Protein 6FSF (pdb70)

Nearest PDB structures (foldseek):
  6fsf-assembly1_A  TM=1.005E+00  e=9.732E-46  Saccharomyces cerevisiae S288C
  6koi-assembly11_U  TM=6.792E-01  e=1.398E-02  Homo sapiens
  6koi-assembly7_M  TM=6.568E-01  e=4.495E-02  Homo sapiens
  5d68-assembly1_A  TM=4.832E-01  e=1.666E-02  Homo sapiens
  5gw1-assembly1_B  TM=6.357E-01  e=1.144E-01  Homo sapiens

Solvent-accessible surface area: 12409 Å² total; per-residue (Å²): 169,87,102,46,94,14,88,35,150,66,8,53,68,5,74,20,80,0,59,11,3,2,63,72,34,156,146,77,85,67,3,2,16,2,0,0,26,38,117,200,79,50,132,72,72,19,26,2,4,7,28,42,132,68,1,40,108,8,14,98,47,0,89,70,84,15,104,147,42,126,36,30,108,22,2,82,151,101,29,54,119,86,55,13,1,34,51,0,19,56,11,19,79,58,0,31,127,3,6,69,45,0,10,73,30,138,146,26,57,192,76,0,2,57,93,2,0,36,21,1,10,52,66,54,18,151,73,183,172,36,64,18,32,2,0,1,16,89,96,194,24,108,23,119,18,13,93,0,46,11,152,122,66,33,0,26,0,39,36,114,136,123,101,62,24,78,3,105,20,157,90,18,56,67,96,105,29,93,35,135,121,109,57,213,45,8,5,78,2,0,0,13,1,19,32,134,110,51,90,26,34,2,1,1,12,32,62,139,44,28,121,82,0,40,85,38,20,130

Structure (mmCIF, N/CA/C/O backbone):
data_6FSF
#
_entry.id   6FSF
#
_cell.length_a   85.370
_cell.length_b   85.370
_cell.length_c   63.970
_cell.angle_alpha   90.00
_cell.angle_beta   90.00
_cell.angle_gamma   120.00
#
_symmetry.space_group_name_H-M   'P 62'
#
loop_
_entity.id
_entity.type
_entity.pdbx_description
1 polymer 'GTPase-activating protein BEM3'
2 water water
#
loop_
_atom_site.group_PDB
_atom_site.id
_atom_site.type_symbol
_atom_site.label_atom_id
_atom_site.label_alt_id
_atom_site.label_comp_id
_atom_site.label_asym_id
_atom_site.label_entity_id
_atom_site.label_seq_id
_atom_site.pdbx_PDB_ins_code
_atom_site.Cartn_x
_atom_site.Cartn_y
_atom_site.Cartn_z
_atom_site.occupancy
_atom_site.B_iso_or_equiv
_atom_site.auth_seq_id
_atom_site.auth_comp_id
_atom_site.auth_asym_id
_atom_site.auth_atom_id
_atom_site.pdbx_PDB_model_num
ATOM 1 N N . ASP A 1 6 ? 52.825 -0.873 -33.729 1.00 136.90 502 ASP A N 1
ATOM 2 C CA . ASP A 1 6 ? 52.471 -1.672 -32.563 1.00 133.01 502 ASP A CA 1
ATOM 3 C C . ASP A 1 6 ? 51.118 -1.258 -31.988 1.00 132.51 502 ASP A C 1
ATOM 4 O O . ASP A 1 6 ? 50.547 -0.239 -32.377 1.00 132.37 502 ASP A O 1
ATOM 9 N N . ILE A 1 7 ? 50.613 -2.073 -31.069 1.00 128.45 503 ILE A N 1
ATOM 10 C CA . ILE A 1 7 ? 49.397 -1.785 -30.314 1.00 115.45 503 ILE A CA 1
ATOM 11 C C . ILE A 1 7 ? 49.843 -1.571 -28.870 1.00 93.53 503 ILE A C 1
ATOM 12 O O . ILE A 1 7 ? 50.692 -2.329 -28.385 1.00 83.52 503 ILE A O 1
ATOM 17 N N . PRO A 1 8 ? 49.348 -0.552 -28.159 1.00 90.88 504 PRO A N 1
ATOM 18 C CA . PRO A 1 8 ? 49.905 -0.239 -26.833 1.00 95.10 504 PRO A CA 1
ATOM 19 C C . PRO A 1 8 ? 49.831 -1.414 -25.869 1.00 92.42 504 PRO A C 1
ATOM 20 O O . PRO A 1 8 ? 48.804 -2.084 -25.746 1.00 82.55 504 PRO A O 1
ATOM 24 N N . LEU A 1 9 ? 50.940 -1.651 -25.175 1.00 86.15 505 LEU A N 1
ATOM 25 C CA . LEU A 1 9 ? 51.073 -2.761 -24.242 1.00 78.26 505 LEU A CA 1
ATOM 26 C C . LEU A 1 9 ? 50.871 -2.270 -22.814 1.00 78.88 505 LEU A C 1
ATOM 27 O O . LEU A 1 9 ? 51.529 -1.319 -22.379 1.00 86.66 505 LEU A O 1
ATOM 32 N N . PHE A 1 10 ? 49.960 -2.923 -22.087 1.00 71.76 506 PHE A N 1
ATOM 33 C CA . PHE A 1 10 ? 49.748 -2.566 -20.690 1.00 64.15 506 PHE A CA 1
ATOM 34 C C . PHE A 1 10 ? 50.861 -3.097 -19.798 1.00 66.09 506 PHE A C 1
ATOM 35 O O . PHE A 1 10 ? 51.219 -2.448 -18.808 1.00 74.17 506 PHE A O 1
ATOM 43 N N . VAL A 1 11 ? 51.412 -4.264 -20.131 1.00 63.05 507 VAL A N 1
ATOM 44 C CA . VAL A 1 11 ? 52.492 -4.884 -19.369 1.00 70.14 507 VAL A CA 1
ATOM 45 C C . VAL A 1 11 ? 53.535 -5.383 -20.359 1.00 73.10 507 VAL A C 1
ATOM 46 O O . VAL A 1 11 ? 53.212 -6.160 -21.264 1.00 73.94 507 VAL A O 1
ATOM 50 N N . GLN A 1 12 ? 54.777 -4.937 -20.195 1.00 76.25 508 GLN A N 1
ATOM 51 C CA . GLN A 1 12 ? 55.849 -5.392 -21.068 1.00 79.13 508 GLN A CA 1
ATOM 52 C C . GLN A 1 12 ? 56.108 -6.881 -20.842 1.00 73.38 508 GLN A C 1
ATOM 53 O O . GLN A 1 12 ? 55.961 -7.374 -19.718 1.00 71.11 508 GLN A O 1
ATOM 59 N N . PRO A 1 13 ? 56.481 -7.625 -21.889 1.00 74.19 509 PRO A N 1
ATOM 60 C CA . PRO A 1 13 ? 56.705 -9.071 -21.712 1.00 74.77 509 PRO A CA 1
ATOM 61 C C . PRO A 1 13 ? 57.751 -9.404 -20.662 1.00 82.49 509 PRO A C 1
ATOM 62 O O . PRO A 1 13 ? 57.603 -10.400 -19.942 1.00 78.02 509 PRO A O 1
ATOM 66 N N . GLU A 1 14 ? 58.806 -8.593 -20.548 1.00 93.25 510 GLU A N 1
ATOM 67 C CA . GLU A 1 14 ? 59.840 -8.835 -19.549 1.00 107.71 510 GLU A CA 1
ATOM 68 C C . GLU A 1 14 ? 59.338 -8.653 -18.123 1.00 96.96 510 GLU A C 1
ATOM 69 O O . GLU A 1 14 ? 60.053 -9.019 -17.183 1.00 90.62 510 GLU A O 1
ATOM 75 N N . ASP A 1 15 ? 58.140 -8.099 -17.938 1.00 84.51 511 ASP A N 1
ATOM 76 C CA . ASP A 1 15 ? 57.586 -7.839 -16.616 1.00 77.35 511 ASP A CA 1
ATOM 77 C C . ASP A 1 15 ? 56.410 -8.747 -16.279 1.00 69.95 511 ASP A C 1
ATOM 78 O O . ASP A 1 15 ? 55.661 -8.449 -15.342 1.00 63.63 511 ASP A O 1
ATOM 83 N N . PHE A 1 16 ? 56.226 -9.845 -17.016 1.00 64.17 512 PHE A N 1
ATOM 84 C CA . PHE A 1 16 ? 55.138 -10.770 -16.717 1.00 67.35 512 PHE A CA 1
ATOM 85 C C . PHE A 1 16 ? 55.270 -11.392 -15.334 1.00 68.50 512 PHE A C 1
ATOM 86 O O . PHE A 1 16 ? 54.267 -11.846 -14.770 1.00 75.64 512 PHE A O 1
ATOM 94 N N . GLY A 1 17 ? 56.481 -11.429 -14.776 1.00 71.71 513 GLY A N 1
ATOM 95 C CA . GLY A 1 17 ? 56.672 -12.031 -13.470 1.00 72.76 513 GLY A CA 1
ATOM 96 C C . GL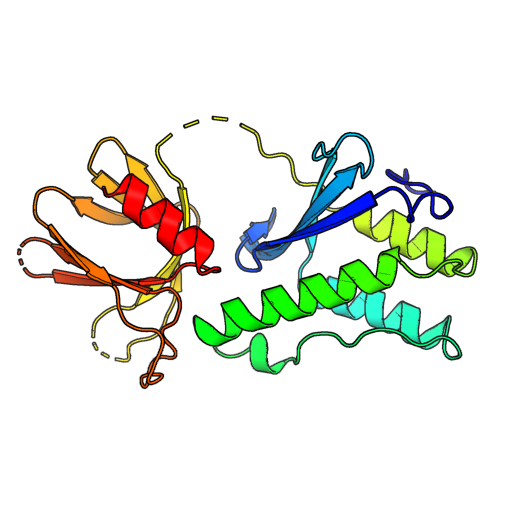Y A 1 17 ? 56.163 -11.192 -12.318 1.00 74.59 513 GLY A C 1
ATOM 97 O O . GLY A 1 17 ? 56.041 -11.705 -11.201 1.00 75.97 513 GLY A O 1
ATOM 98 N N . THR A 1 18 ? 55.858 -9.919 -12.561 1.00 67.31 514 THR A N 1
ATOM 99 C CA . THR A 1 18 ? 55.424 -9.009 -11.510 1.00 67.63 514 THR A CA 1
ATOM 100 C C . THR A 1 18 ? 53.908 -8.924 -11.379 1.00 66.93 514 THR A C 1
ATOM 101 O O . THR A 1 18 ? 53.413 -8.065 -10.641 1.00 64.30 514 THR A O 1
ATOM 105 N N . ILE A 1 19 ? 53.160 -9.779 -12.072 1.00 66.85 515 ILE A N 1
ATOM 106 C CA . ILE A 1 19 ? 51.705 -9.715 -12.042 1.00 67.62 515 ILE A CA 1
ATOM 107 C C . ILE A 1 19 ? 51.142 -11.058 -11.598 1.00 65.55 515 ILE A C 1
ATOM 108 O O . ILE A 1 19 ? 51.737 -12.117 -11.829 1.00 67.97 515 ILE A O 1
ATOM 113 N N . GLN A 1 20 ? 49.988 -11.000 -10.938 1.00 63.00 516 GLN A N 1
ATOM 114 C CA . GLN A 1 20 ? 49.167 -12.170 -10.677 1.00 63.26 516 GLN A CA 1
ATOM 115 C C . GLN A 1 20 ? 47.893 -12.068 -11.502 1.00 60.45 516 GLN A C 1
ATOM 116 O O . GLN A 1 20 ? 47.433 -10.969 -11.823 1.00 61.26 516 GLN A O 1
ATOM 122 N N . ILE A 1 21 ? 47.326 -13.221 -11.846 1.00 56.92 517 ILE A N 1
ATOM 123 C CA . ILE A 1 21 ? 46.072 -13.274 -12.586 1.00 60.61 517 ILE A CA 1
ATOM 124 C C . ILE A 1 21 ? 45.014 -13.927 -11.712 1.00 59.74 517 ILE A C 1
ATOM 125 O O . ILE A 1 21 ? 45.321 -14.726 -10.823 1.00 67.87 517 ILE A O 1
ATOM 130 N N . GLU A 1 22 ? 43.758 -13.574 -11.969 1.00 57.41 518 GLU A N 1
ATOM 131 C CA . GLU A 1 22 ? 42.625 -14.213 -11.306 1.00 57.66 518 GLU A CA 1
ATOM 132 C C . GLU A 1 22 ? 41.464 -14.240 -12.286 1.00 61.35 518 GLU A C 1
ATOM 133 O O . GLU A 1 22 ? 40.932 -13.188 -12.646 1.00 53.74 518 GLU A O 1
ATOM 139 N N . VAL A 1 23 ? 41.091 -15.439 -12.725 1.00 48.91 519 VAL A N 1
ATOM 140 C CA . VAL A 1 23 ? 39.901 -15.612 -13.549 1.00 52.48 519 VAL A CA 1
ATOM 141 C C . VAL A 1 23 ? 38.689 -15.400 -12.648 1.00 56.94 519 VAL A C 1
ATOM 142 O O . VAL A 1 23 ? 38.441 -16.191 -11.734 1.00 56.09 519 VAL A O 1
ATOM 146 N N . LEU A 1 24 ? 37.946 -14.322 -12.888 1.00 49.44 520 LEU A N 1
ATOM 147 C CA . LEU A 1 24 ? 36.833 -13.966 -12.018 1.00 49.70 520 LEU A CA 1
ATOM 148 C C . LEU A 1 24 ? 35.524 -14.631 -12.418 1.00 52.30 520 LEU A C 1
ATOM 149 O O . LEU A 1 24 ? 34.670 -14.864 -11.554 1.00 58.02 520 LEU A O 1
ATOM 154 N N . SER A 1 25 ? 35.349 -14.948 -13.699 1.00 53.20 521 SER A N 1
ATOM 155 C CA . SER A 1 25 ? 34.077 -15.464 -14.190 1.00 51.25 521 SER A CA 1
ATOM 156 C C . SER A 1 25 ? 34.257 -16.014 -15.596 1.00 50.71 521 SER A C 1
ATOM 157 O O . SER A 1 25 ? 35.150 -15.597 -16.340 1.00 52.83 521 SER A O 1
ATOM 160 N N . THR A 1 26 ? 33.385 -16.963 -15.946 1.00 49.38 522 THR A N 1
ATOM 161 C CA . THR A 1 26 ? 33.214 -17.423 -17.319 1.00 53.11 522 THR A CA 1
ATOM 162 C C . THR A 1 26 ? 31.771 -17.247 -17.783 1.00 59.60 522 THR A C 1
ATOM 163 O O . THR A 1 26 ? 31.350 -17.879 -18.757 1.00 54.18 522 THR A O 1
ATOM 167 N N . LEU A 1 27 ? 31.003 -16.397 -17.094 1.00 51.80 523 LEU A N 1
ATOM 168 C CA . LEU A 1 27 ? 29.628 -16.076 -17.462 1.00 58.41 523 LEU A CA 1
ATOM 169 C C . LEU A 1 27 ? 29.451 -14.588 -17.735 1.00 62.37 523 LEU A C 1
ATOM 170 O O . LEU A 1 27 ? 28.323 -14.086 -17.727 1.00 63.78 523 LEU A O 1
ATOM 175 N N . TYR A 1 28 ? 30.546 -13.875 -17.980 1.00 65.21 524 TYR A N 1
ATOM 176 C CA . TYR A 1 28 ? 30.496 -12.435 -18.185 1.00 58.30 524 TYR A CA 1
ATOM 177 C C . TYR A 1 28 ? 29.970 -12.105 -19.577 1.00 66.68 524 TYR A C 1
ATOM 178 O O . TYR A 1 28 ? 30.355 -12.727 -20.569 1.00 69.76 524 TYR A O 1
ATOM 187 N N . ARG A 1 29 ? 29.085 -11.117 -19.643 1.00 68.82 525 ARG A N 1
ATOM 188 C CA . ARG A 1 29 ? 28.544 -10.618 -20.902 1.00 76.95 525 ARG A CA 1
ATOM 189 C C . ARG A 1 29 ? 29.369 -9.415 -21.347 1.00 74.65 525 ARG A C 1
ATOM 190 O O . ARG A 1 29 ? 29.420 -8.397 -20.645 1.00 74.13 525 ARG A O 1
ATOM 198 N N . ASP A 1 30 ? 30.008 -9.533 -22.510 1.00 87.45 526 ASP A N 1
ATOM 199 C CA . ASP A 1 30 ? 30.945 -8.526 -22.990 1.00 102.66 526 ASP A CA 1
ATOM 200 C C . ASP A 1 30 ? 30.199 -7.457 -23.794 1.00 115.32 526 ASP A C 1
ATOM 201 O O . ASP A 1 30 ? 28.988 -7.279 -23.643 1.00 117.42 526 ASP A O 1
ATOM 206 N N . ASN A 1 31 ? 30.921 -6.735 -24.659 1.00 124.35 527 ASN A N 1
ATOM 207 C CA . ASN A 1 31 ? 30.317 -5.652 -25.429 1.00 129.95 527 ASN A CA 1
ATOM 208 C C . ASN A 1 31 ? 29.253 -6.169 -26.393 1.00 136.11 527 ASN A C 1
ATOM 209 O O . ASN A 1 31 ? 28.251 -5.485 -26.638 1.00 139.95 527 ASN A O 1
ATOM 214 N N . GLU A 1 32 ? 29.445 -7.369 -26.940 1.00 135.58 528 GLU A N 1
ATOM 215 C CA . GLU A 1 32 ? 28.483 -7.990 -27.842 1.00 133.54 528 GLU A CA 1
ATOM 216 C C . GLU A 1 32 ? 27.486 -8.890 -27.119 1.00 123.86 528 GLU A C 1
ATOM 217 O O . GLU A 1 32 ? 26.741 -9.623 -27.779 1.00 118.89 528 GLU A O 1
ATOM 223 N N . ASP A 1 33 ? 27.466 -8.858 -25.784 1.00 121.39 529 ASP A N 1
ATOM 224 C CA . ASP A 1 33 ? 26.476 -9.580 -24.979 1.00 116.24 529 ASP A CA 1
ATOM 225 C C . ASP A 1 33 ? 26.551 -11.091 -25.185 1.00 109.18 529 ASP A C 1
ATOM 226 O O . ASP A 1 33 ? 25.530 -11.784 -25.166 1.00 102.90 529 ASP A O 1
ATOM 231 N N . ASP A 1 34 ? 27.757 -11.612 -25.384 1.00 108.24 530 ASP A N 1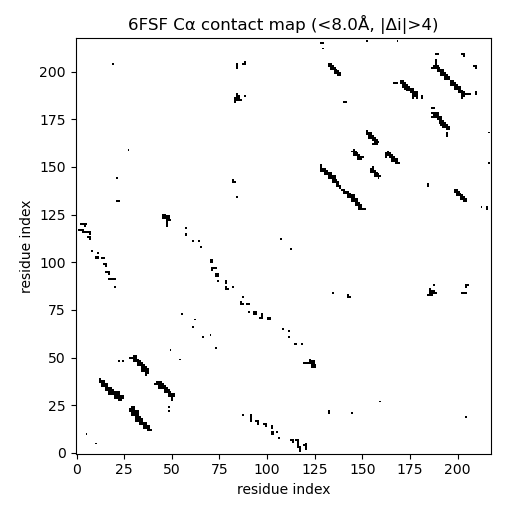
ATOM 232 C CA . ASP A 1 34 ? 27.996 -13.046 -25.394 1.00 106.05 530 ASP A CA 1
ATOM 233 C C . ASP A 1 34 ? 28.753 -13.435 -24.131 1.00 92.59 530 ASP A C 1
ATOM 234 O O . ASP A 1 34 ? 29.531 -12.643 -23.589 1.00 92.59 530 ASP A O 1
ATOM 239 N N . LEU A 1 35 ? 28.499 -14.655 -23.655 1.00 80.56 531 LEU A N 1
ATOM 240 C CA . LEU A 1 35 ? 29.212 -15.166 -22.492 1.00 66.96 531 LEU A CA 1
ATOM 241 C C . LEU A 1 35 ? 30.705 -15.231 -22.783 1.00 65.78 531 LEU A C 1
ATOM 242 O O . LEU A 1 35 ? 31.127 -15.774 -23.807 1.00 70.11 531 LEU A O 1
ATOM 247 N N . SER A 1 36 ? 31.506 -14.669 -21.881 1.00 59.22 532 SER A N 1
ATOM 248 C CA . SER A 1 36 ? 32.948 -14.595 -22.076 1.00 62.87 532 SER A CA 1
ATOM 249 C C . SER A 1 36 ? 33.645 -14.773 -20.733 1.00 61.45 532 SER A C 1
ATOM 250 O O . SER A 1 36 ? 33.005 -14.890 -19.685 1.00 56.13 532 SER A O 1
ATOM 253 N N . ILE A 1 37 ? 34.973 -14.771 -20.776 1.00 58.76 533 ILE A N 1
ATOM 254 C CA . ILE A 1 37 ? 35.817 -15.074 -19.627 1.00 48.02 533 ILE A CA 1
ATOM 255 C C . ILE A 1 37 ? 36.414 -13.765 -19.124 1.00 55.80 533 ILE A C 1
ATOM 256 O O . ILE A 1 37 ? 37.198 -13.117 -19.829 1.00 53.28 533 ILE A O 1
ATOM 261 N N . LEU A 1 38 ? 36.042 -13.372 -17.906 1.00 49.59 534 LEU A N 1
ATOM 262 C CA . LEU A 1 38 ? 36.543 -12.149 -17.287 1.00 50.93 534 LEU A CA 1
ATOM 263 C C . LEU A 1 38 ? 37.791 -12.465 -16.471 1.00 50.94 534 LEU A C 1
ATOM 264 O O . LEU A 1 38 ? 37.767 -13.347 -15.608 1.00 52.15 534 LEU A O 1
ATOM 269 N N . ILE A 1 39 ? 38.874 -11.740 -16.740 1.00 49.01 535 ILE A N 1
ATOM 270 C CA . ILE A 1 39 ? 40.179 -12.013 -16.150 1.00 45.95 535 ILE A CA 1
ATOM 271 C C . ILE A 1 39 ? 40.722 -10.729 -15.540 1.00 50.83 535 ILE A C 1
ATOM 272 O O . ILE A 1 39 ? 40.699 -9.673 -16.183 1.00 53.45 535 ILE A O 1
ATOM 277 N N . ALA A 1 40 ? 41.226 -10.824 -14.312 1.00 53.06 536 ALA A N 1
ATOM 278 C CA . ALA A 1 40 ? 41.790 -9.682 -13.610 1.00 57.05 536 ALA A CA 1
ATOM 279 C C . ALA A 1 40 ? 43.307 -9.791 -13.568 1.00 53.29 536 ALA A C 1
ATOM 280 O O . ALA A 1 40 ? 43.857 -10.865 -13.309 1.00 47.22 536 ALA A O 1
ATOM 282 N N . ILE A 1 41 ? 43.977 -8.671 -13.826 1.00 44.06 537 ILE A N 1
ATOM 283 C CA . ILE A 1 41 ? 45.430 -8.573 -13.757 1.00 45.70 537 ILE A CA 1
ATOM 284 C C . ILE A 1 41 ? 45.784 -7.744 -12.531 1.00 51.94 537 ILE A C 1
ATOM 285 O O . ILE A 1 41 ? 45.263 -6.636 -12.352 1.00 54.42 537 ILE A O 1
ATOM 290 N N . ILE A 1 42 ? 46.663 -8.281 -11.688 1.00 52.19 538 ILE A N 1
ATOM 291 C CA . ILE A 1 42 ? 46.931 -7.730 -10.365 1.00 51.74 538 ILE A CA 1
ATOM 292 C C . ILE A 1 42 ? 48.431 -7.517 -10.209 1.00 52.87 538 ILE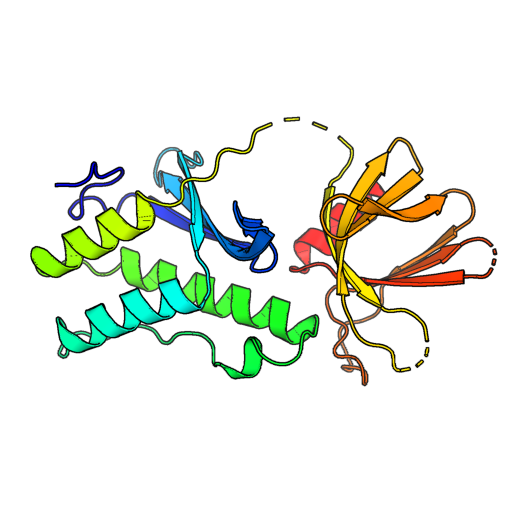 A C 1
ATOM 293 O O . ILE A 1 42 ? 49.227 -8.405 -10.534 1.00 62.20 538 ILE A O 1
ATOM 298 N N . ASP A 1 43 ? 48.813 -6.339 -9.717 1.00 62.99 539 ASP A N 1
ATOM 299 C CA . ASP A 1 43 ? 50.211 -6.071 -9.408 1.00 70.91 539 ASP A CA 1
ATOM 300 C C . ASP A 1 43 ? 50.625 -6.859 -8.172 1.00 61.49 539 ASP A C 1
ATOM 301 O O . ASP A 1 43 ? 49.975 -6.779 -7.127 1.00 62.01 539 ASP A O 1
ATOM 306 N N . ARG A 1 44 ? 51.715 -7.619 -8.298 1.00 57.68 540 ARG A N 1
ATOM 307 C CA . ARG A 1 44 ? 52.115 -8.548 -7.242 1.00 60.78 540 ARG A CA 1
ATOM 308 C C . ARG A 1 44 ? 52.437 -7.822 -5.940 1.00 68.72 540 ARG A C 1
ATOM 309 O O . ARG A 1 44 ? 51.927 -8.182 -4.873 1.00 68.02 540 ARG A O 1
ATOM 317 N N . LYS A 1 45 ? 53.286 -6.792 -6.010 1.00 75.52 541 LYS A N 1
ATOM 318 C CA . LYS A 1 45 ? 53.787 -6.157 -4.793 1.00 76.70 541 LYS A CA 1
ATOM 319 C C . LYS A 1 45 ? 52.710 -5.331 -4.098 1.00 72.98 541 LYS A C 1
ATOM 320 O O . LYS A 1 45 ? 52.572 -5.392 -2.870 1.00 69.67 541 LYS A O 1
ATOM 326 N N . SER A 1 46 ? 51.937 -4.554 -4.860 1.00 70.77 542 SER A N 1
ATOM 327 C CA . SER A 1 46 ? 50.881 -3.756 -4.249 1.00 70.45 542 SER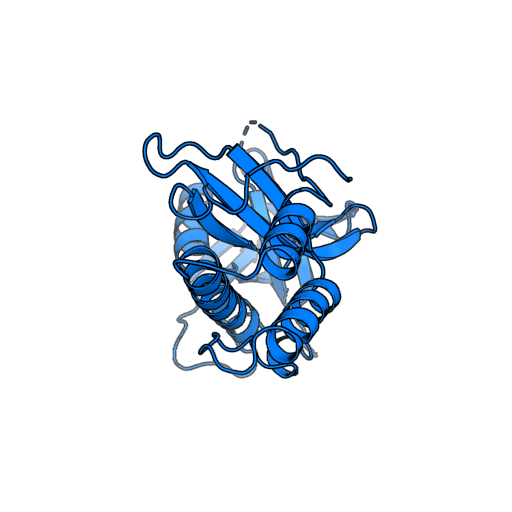 A CA 1
ATOM 328 C C . SER A 1 46 ? 49.650 -4.592 -3.928 1.00 75.28 542 SER A C 1
ATOM 329 O O . SER A 1 46 ? 48.912 -4.270 -2.989 1.00 74.98 542 SER A O 1
ATOM 332 N N . GLY A 1 47 ? 49.417 -5.665 -4.680 1.00 76.33 543 GLY A N 1
ATOM 333 C CA . GLY A 1 47 ? 48.178 -6.403 -4.548 1.00 66.76 543 GLY A CA 1
ATOM 334 C C . GLY A 1 47 ? 46.965 -5.683 -5.085 1.00 70.10 543 GLY A C 1
ATOM 335 O O . GLY A 1 47 ? 45.839 -6.119 -4.829 1.00 65.18 543 GLY A O 1
ATOM 336 N N . LYS A 1 48 ? 47.159 -4.592 -5.822 1.00 70.98 544 LYS A N 1
ATOM 337 C CA . LYS A 1 48 ? 46.058 -3.819 -6.373 1.00 71.08 544 LYS A CA 1
ATOM 338 C C . LYS A 1 48 ? 45.674 -4.353 -7.745 1.00 62.57 544 LYS A C 1
ATOM 339 O O . LYS A 1 48 ? 46.535 -4.759 -8.532 1.00 63.85 544 LYS A O 1
ATOM 345 N N . GLU A 1 49 ? 44.373 -4.351 -8.024 1.00 59.02 545 GLU A N 1
ATOM 346 C CA . GLU A 1 49 ? 43.861 -4.791 -9.316 1.00 57.36 545 GLU A CA 1
ATOM 347 C C . GLU A 1 49 ? 44.093 -3.686 -10.339 1.00 68.57 545 GLU A C 1
ATOM 348 O O . GLU A 1 49 ? 43.501 -2.606 -10.242 1.00 72.81 545 GLU A O 1
ATOM 354 N N . MET A 1 50 ? 44.948 -3.953 -11.329 1.00 69.64 546 MET A N 1
ATOM 355 C CA . MET A 1 50 ? 45.306 -2.910 -12.283 1.00 65.78 546 MET A CA 1
ATOM 356 C C . MET A 1 50 ? 44.254 -2.752 -13.377 1.00 63.07 546 MET A C 1
ATOM 357 O O . MET A 1 50 ? 43.895 -1.623 -13.730 1.00 68.24 546 MET A O 1
ATOM 362 N N . PHE A 1 51 ? 43.741 -3.856 -13.918 1.00 48.51 547 PHE A N 1
ATOM 363 C CA . PHE A 1 51 ? 42.701 -3.785 -14.938 1.00 53.08 547 PHE A CA 1
ATOM 364 C C . PHE A 1 51 ? 42.063 -5.158 -15.097 1.00 57.08 547 PHE A C 1
ATOM 365 O O . PHE A 1 51 ? 42.547 -6.158 -14.562 1.00 61.47 547 PHE A O 1
ATOM 373 N N . LYS A 1 52 ? 40.957 -5.186 -15.839 1.00 60.82 548 LYS A N 1
ATOM 374 C CA . LYS A 1 52 ? 40.295 -6.421 -16.234 1.00 54.33 548 LYS A CA 1
ATOM 375 C C . LYS A 1 52 ? 40.117 -6.435 -17.746 1.00 55.76 548 LYS A C 1
ATOM 376 O O . LYS A 1 52 ? 40.126 -5.392 -18.405 1.00 51.84 548 LYS A O 1
ATOM 382 N N . PHE A 1 53 ? 39.943 -7.634 -18.293 1.00 55.77 549 PHE A N 1
ATOM 383 C CA . PHE A 1 53 ? 39.626 -7.781 -19.704 1.00 54.96 549 PHE A CA 1
ATOM 384 C C . PHE A 1 53 ? 38.740 -9.005 -19.879 1.00 56.62 549 PHE A C 1
ATOM 385 O O . PHE A 1 53 ? 38.595 -9.830 -18.975 1.00 58.26 549 PHE A O 1
ATOM 393 N N . SER A 1 54 ? 38.139 -9.109 -21.061 1.00 55.54 550 SER A N 1
ATOM 394 C CA . SER A 1 54 ? 37.162 -10.146 -21.351 1.00 58.02 550 SER A CA 1
ATOM 395 C C . SER A 1 54 ? 37.523 -10.821 -22.663 1.00 54.61 550 SER A C 1
ATOM 396 O O . SER A 1 54 ? 37.847 -10.145 -23.643 1.00 58.82 550 SER A O 1
ATOM 399 N N . LYS A 1 55 ? 37.471 -12.149 -22.680 1.00 50.92 551 LYS A N 1
ATOM 400 C CA . LYS A 1 55 ? 37.778 -12.920 -23.875 1.00 48.89 551 LYS A CA 1
ATOM 401 C C . LYS A 1 55 ? 36.782 -14.059 -24.005 1.00 55.73 551 LYS A C 1
ATOM 402 O O . LYS A 1 55 ? 36.442 -14.710 -23.013 1.00 55.52 551 LYS A O 1
ATOM 408 N N . SER A 1 56 ? 36.317 -14.294 -25.228 1.00 53.90 552 SER A N 1
ATOM 409 C CA . SER A 1 56 ? 35.554 -15.499 -25.503 1.00 49.91 552 SER A CA 1
ATOM 410 C C . SER A 1 56 ? 36.471 -16.716 -25.430 1.00 45.17 552 SER A C 1
ATOM 411 O O . SER A 1 56 ? 37.698 -16.608 -25.512 1.00 50.11 552 SER A O 1
ATOM 414 N N . ILE A 1 57 ? 35.859 -17.892 -25.266 1.00 53.16 553 ILE A N 1
ATOM 415 C CA . ILE A 1 57 ? 36.642 -19.124 -25.218 1.00 55.21 553 ILE A CA 1
ATOM 416 C C . ILE A 1 57 ? 37.372 -19.339 -26.536 1.00 53.10 553 ILE A C 1
ATOM 417 O O . ILE A 1 57 ? 38.477 -19.898 -26.563 1.00 50.52 553 ILE A O 1
ATOM 422 N N . HIS A 1 58 ? 36.785 -18.878 -27.642 1.00 50.82 554 HIS A N 1
ATOM 423 C CA . HIS A 1 58 ? 37.435 -18.996 -28.942 1.00 54.96 554 HIS A CA 1
ATOM 424 C C . HIS A 1 58 ? 38.729 -18.189 -28.994 1.00 49.72 554 HIS A C 1
ATOM 425 O O . HIS A 1 58 ? 39.745 -18.665 -29.514 1.00 53.67 554 HIS A O 1
ATOM 432 N N . LYS A 1 59 ? 38.710 -16.962 -28.463 1.00 49.68 555 LYS A N 1
ATOM 433 C CA . LYS A 1 59 ? 39.925 -16.151 -28.438 1.00 48.17 555 LYS A CA 1
ATOM 434 C C . LYS A 1 59 ? 40.992 -16.789 -27.558 1.00 48.98 555 LYS A C 1
ATOM 435 O O . LYS A 1 59 ? 42.190 -16.702 -27.857 1.00 58.59 555 LYS A O 1
ATOM 441 N N . VAL A 1 60 ? 40.574 -17.424 -26.460 1.00 55.21 556 VAL A N 1
ATOM 442 C CA . VAL A 1 60 ? 41.519 -18.092 -25.569 1.00 44.96 556 VAL A CA 1
ATOM 443 C C . VAL A 1 60 ? 42.226 -19.225 -26.302 1.00 43.11 556 VAL A C 1
ATOM 444 O O . VAL A 1 60 ? 43.453 -19.365 -26.231 1.00 51.28 556 VAL A O 1
ATOM 448 N N . ARG A 1 61 ? 41.459 -20.050 -27.020 1.00 42.33 557 ARG A N 1
ATOM 449 C CA . ARG A 1 61 ? 42.062 -21.145 -27.771 1.00 53.05 557 ARG A CA 1
ATOM 450 C C . ARG A 1 61 ? 42.943 -20.628 -28.899 1.00 56.93 557 ARG A C 1
ATOM 451 O O . ARG A 1 61 ? 43.951 -21.259 -29.239 1.00 55.94 557 ARG A O 1
ATOM 459 N N . GLU A 1 62 ? 42.582 -19.485 -29.486 1.00 52.27 558 GLU A N 1
ATOM 460 C CA . GLU A 1 62 ? 43.373 -18.919 -30.574 1.00 52.34 558 GLU A CA 1
ATOM 461 C C . GLU A 1 62 ? 44.783 -18.577 -30.110 1.00 55.67 558 GLU A C 1
ATOM 462 O O . GLU A 1 62 ? 45.768 -18.935 -30.766 1.00 54.10 558 GLU A O 1
ATOM 468 N N . LEU A 1 63 ? 44.901 -17.876 -28.979 1.00 57.15 559 LEU A N 1
ATOM 469 C CA . LEU A 1 63 ? 46.224 -17.580 -28.437 1.00 58.59 559 LEU A CA 1
ATOM 470 C C . LEU A 1 63 ? 46.954 -18.859 -28.048 1.00 58.73 559 LEU A C 1
ATOM 471 O O . LEU A 1 63 ? 48.172 -18.971 -28.238 1.00 60.79 559 LEU A O 1
ATOM 476 N N . ASP A 1 64 ? 46.222 -19.833 -27.502 1.00 46.00 560 ASP A N 1
ATOM 477 C CA . ASP A 1 64 ? 46.820 -21.123 -27.176 1.00 54.15 560 ASP A CA 1
ATOM 478 C C . ASP A 1 64 ? 47.373 -21.804 -28.421 1.00 58.95 560 ASP A C 1
ATOM 479 O O . ASP A 1 64 ? 48.488 -22.337 -28.399 1.00 57.10 560 ASP A O 1
ATOM 484 N N . VAL A 1 65 ? 46.613 -21.789 -29.519 1.00 58.11 561 VAL A N 1
ATOM 485 C CA . VAL A 1 65 ? 47.092 -22.388 -30.763 1.00 56.95 561 VAL A CA 1
ATOM 486 C C . VAL A 1 65 ? 48.368 -21.699 -31.229 1.00 59.10 561 VAL A C 1
ATOM 487 O O . VAL A 1 65 ? 49.317 -22.354 -31.678 1.00 64.96 561 VAL A O 1
ATOM 491 N N . TYR A 1 66 ? 48.417 -20.369 -31.119 1.00 58.72 562 TYR A N 1
ATOM 492 C CA . TYR A 1 66 ? 49.614 -19.638 -31.519 1.00 62.67 562 TYR A CA 1
ATOM 493 C C . TYR A 1 66 ? 50.822 -20.067 -30.697 1.00 63.60 562 TYR A C 1
ATOM 494 O O . TYR A 1 66 ? 51.937 -20.169 -31.222 1.00 60.21 562 TYR A O 1
ATOM 503 N N . MET A 1 67 ? 50.622 -20.328 -29.405 1.00 62.03 563 MET A N 1
ATOM 504 C CA . MET A 1 67 ? 51.756 -20.637 -28.542 1.00 69.40 563 MET A CA 1
ATOM 505 C C . MET A 1 67 ? 52.272 -22.048 -28.792 1.00 70.22 563 MET A C 1
ATOM 506 O O . MET A 1 67 ? 53.486 -22.270 -28.850 1.00 74.19 563 MET A O 1
ATOM 511 N N . LYS A 1 68 ? 51.368 -23.016 -28.957 1.00 69.73 564 LYS A N 1
ATOM 512 C CA . LYS A 1 68 ? 51.804 -24.381 -29.240 1.00 77.02 564 LYS A CA 1
ATOM 513 C C . LYS A 1 68 ? 52.709 -24.433 -30.465 1.00 82.28 564 LYS A C 1
ATOM 514 O O . LYS A 1 68 ? 53.647 -25.235 -30.520 1.00 79.95 564 LYS A O 1
ATOM 520 N N . SER A 1 69 ? 52.451 -23.572 -31.449 1.00 86.42 565 SER A N 1
ATOM 521 C CA . SER A 1 69 ? 53.135 -23.626 -32.735 1.00 85.91 565 SER A CA 1
ATOM 522 C C . SER A 1 69 ? 54.435 -22.840 -32.763 1.00 87.02 565 SER A C 1
ATOM 523 O O . SER A 1 69 ? 55.321 -23.166 -33.559 1.00 93.21 565 SER A O 1
ATOM 526 N N . HIS A 1 70 ? 54.572 -21.811 -31.932 1.00 73.52 566 HIS A N 1
ATOM 527 C CA . HIS A 1 70 ? 55.770 -20.986 -31.944 1.00 80.15 566 HIS A CA 1
ATOM 528 C C . HIS A 1 70 ? 56.724 -21.292 -30.796 1.00 83.47 566 HIS A C 1
ATOM 529 O O . HIS A 1 70 ? 57.873 -20.839 -30.835 1.00 88.67 566 HIS A O 1
ATOM 536 N N . VAL A 1 71 ? 56.292 -22.041 -29.786 1.00 87.05 567 VAL A N 1
ATOM 537 C CA . VAL A 1 71 ? 57.218 -22.573 -28.790 1.00 91.26 567 VAL A CA 1
ATOM 538 C C . VAL A 1 71 ? 56.894 -24.048 -28.585 1.00 96.20 567 VAL A C 1
ATOM 539 O O . VAL A 1 71 ? 56.298 -24.405 -27.565 1.00 103.59 567 VAL A O 1
ATOM 543 N N . PRO A 1 72 ? 57.253 -24.936 -29.519 1.00 95.5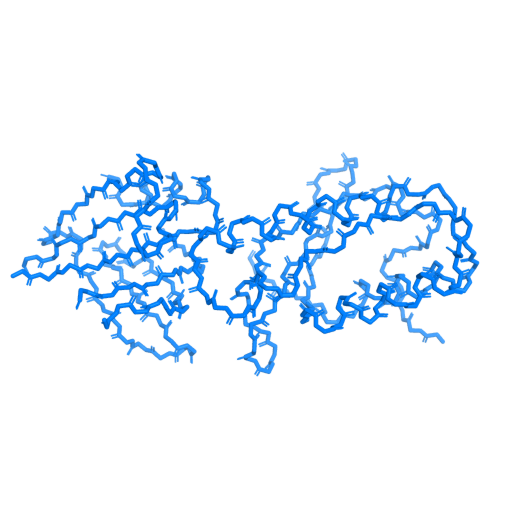3 568 PRO A N 1
ATOM 544 C CA . PRO A 1 72 ? 56.915 -26.355 -29.327 1.00 100.10 568 PRO A CA 1
ATOM 545 C C . PRO A 1 72 ? 57.729 -27.023 -28.233 1.00 102.47 568 PRO A C 1
ATOM 546 O O . PRO A 1 72 ? 57.233 -27.961 -27.597 1.00 100.45 568 PRO A O 1
ATOM 550 N N . ASP A 1 73 ? 58.958 -26.569 -27.984 1.00 103.06 569 ASP A N 1
ATOM 551 C CA . ASP A 1 73 ? 59.853 -27.267 -27.069 1.00 103.71 569 ASP A CA 1
ATOM 552 C C . ASP A 1 73 ? 59.626 -26.926 -25.603 1.00 92.01 569 ASP A C 1
ATOM 553 O O . ASP A 1 73 ? 60.221 -27.581 -24.740 1.00 97.63 569 ASP A O 1
ATOM 558 N N . LEU A 1 74 ? 58.814 -25.930 -25.294 1.00 83.46 570 LEU A N 1
ATOM 559 C CA . LEU A 1 74 ? 58.677 -25.640 -23.876 1.00 85.80 570 LEU A CA 1
ATOM 560 C C . LEU A 1 74 ? 57.312 -26.104 -23.372 1.00 81.93 570 LEU A C 1
ATOM 561 O O . LEU A 1 74 ? 56.308 -25.962 -24.081 1.00 82.41 570 LEU A O 1
ATOM 566 N N . PRO A 1 75 ? 57.256 -26.716 -22.190 1.00 88.67 571 PRO A N 1
ATOM 567 C CA . PRO A 1 75 ? 55.978 -27.237 -21.687 1.00 85.34 571 PRO A CA 1
ATOM 568 C C . PRO A 1 75 ? 54.989 -26.119 -21.394 1.00 78.18 571 PRO A C 1
ATOM 569 O O . PRO A 1 75 ? 55.346 -25.075 -20.843 1.00 81.52 571 PRO A O 1
ATOM 573 N N . LEU A 1 76 ? 53.735 -26.351 -21.767 1.00 70.90 572 LEU A N 1
ATOM 574 C CA . LEU A 1 76 ? 52.656 -25.387 -21.620 1.00 72.16 572 LEU A CA 1
ATOM 575 C C . LEU A 1 76 ? 51.435 -26.055 -21.005 1.00 69.52 572 LEU A C 1
ATOM 576 O O . LEU A 1 76 ? 51.182 -27.239 -21.249 1.00 74.55 572 LEU A O 1
ATOM 581 N N . PRO A 1 77 ? 50.653 -25.322 -20.214 1.00 74.44 573 PRO A N 1
ATOM 582 C CA . PRO A 1 77 ? 49.485 -25.928 -19.562 1.00 62.48 573 PRO A CA 1
ATOM 583 C C . PRO A 1 77 ? 48.383 -26.236 -20.566 1.00 62.13 573 PRO A C 1
ATOM 584 O O . PRO A 1 77 ? 48.431 -25.860 -21.737 1.00 63.10 573 PRO A O 1
ATOM 588 N N . THR A 1 78 ? 47.361 -26.930 -20.078 1.00 57.96 574 THR A N 1
ATOM 589 C CA . THR A 1 78 ? 46.289 -27.456 -20.914 1.00 61.25 574 THR A CA 1
ATOM 590 C C . THR A 1 78 ? 44.989 -26.712 -20.638 1.00 57.57 574 THR A C 1
ATOM 591 O O . THR A 1 78 ? 44.613 -26.513 -19.477 1.00 59.64 574 THR A O 1
ATOM 595 N N . LEU A 1 79 ? 44.309 -26.305 -21.711 1.00 53.11 575 LEU A N 1
ATOM 596 C CA . LEU A 1 79 ? 43.045 -25.602 -21.589 1.00 47.86 575 LEU A CA 1
ATOM 597 C C . LEU A 1 79 ? 41.945 -26.550 -21.120 1.00 49.29 575 LEU A C 1
ATOM 598 O O . LEU A 1 79 ? 42.067 -27.770 -21.242 1.00 54.96 575 LEU A O 1
ATOM 603 N N . PRO A 1 80 ? 40.861 -26.010 -20.563 1.00 48.21 576 PRO A N 1
ATOM 604 C CA . PRO A 1 80 ? 39.715 -26.860 -20.231 1.00 49.10 576 PRO A CA 1
ATOM 605 C C . PRO A 1 80 ? 39.105 -27.467 -21.485 1.00 59.19 576 PRO A C 1
ATOM 606 O O . PRO A 1 80 ? 39.134 -26.877 -22.567 1.00 55.13 576 PRO A O 1
ATOM 610 N N . ASP A 1 81 ? 38.547 -28.664 -21.323 1.00 64.88 577 ASP A N 1
ATOM 611 C CA . ASP A 1 81 ? 38.013 -29.409 -22.455 1.00 65.99 577 ASP A CA 1
ATOM 612 C C . ASP A 1 81 ? 36.824 -28.680 -23.074 1.00 66.89 577 ASP A C 1
ATOM 613 O O . ASP A 1 81 ? 36.129 -27.901 -22.416 1.00 65.92 577 ASP A O 1
ATOM 618 N N . ARG A 1 82 ? 36.597 -28.943 -24.364 1.00 63.09 578 ARG A N 1
ATOM 619 C CA . ARG A 1 82 ? 35.483 -28.326 -25.075 1.00 67.79 578 ARG A CA 1
ATOM 620 C C . ARG A 1 82 ? 34.133 -28.777 -24.534 1.00 61.25 578 ARG A C 1
ATOM 621 O O . ARG A 1 82 ? 33.139 -28.067 -24.714 1.00 62.88 578 ARG A O 1
ATOM 629 N N . GLN A 1 83 ? 34.075 -29.939 -23.876 1.00 57.68 579 GLN A N 1
ATOM 630 C CA . GLN A 1 83 ? 32.816 -30.417 -23.310 1.00 69.79 579 GLN A CA 1
ATOM 631 C C . GLN A 1 83 ? 32.373 -29.577 -22.119 1.00 64.82 579 GLN A C 1
ATOM 632 O O . GLN A 1 83 ? 31.177 -29.518 -21.816 1.00 73.87 579 GLN A O 1
ATOM 638 N N . LEU A 1 84 ? 33.314 -28.929 -21.430 1.00 57.77 580 LEU A N 1
ATOM 639 C CA . LEU A 1 84 ? 32.968 -28.039 -20.330 1.00 57.72 580 LEU A CA 1
ATOM 640 C C . LEU A 1 84 ? 32.224 -26.794 -20.795 1.00 58.27 580 LEU A C 1
ATOM 641 O O . LEU A 1 84 ? 31.680 -26.071 -19.954 1.00 53.39 580 LEU A O 1
ATOM 646 N N . PHE A 1 85 ? 32.184 -26.532 -22.103 1.00 56.20 581 PHE A N 1
ATOM 647 C CA . PHE A 1 85 ? 31.525 -25.359 -22.662 1.00 57.96 581 PHE A CA 1
ATOM 648 C C . PHE A 1 85 ? 30.350 -25.722 -23.564 1.00 59.84 581 PHE A C 1
ATOM 649 O O . PHE A 1 85 ? 29.917 -24.890 -24.368 1.00 71.40 581 PHE A O 1
ATOM 657 N N . GLN A 1 86 ? 29.830 -26.946 -23.455 1.00 65.53 582 GLN A N 1
ATOM 658 C CA . GLN A 1 86 ? 28.777 -27.413 -24.352 1.00 73.70 582 GLN A CA 1
ATOM 659 C C . GLN A 1 86 ? 27.399 -27.371 -23.700 1.00 83.91 582 GLN A C 1
ATOM 660 O O . GLN A 1 86 ? 26.524 -26.627 -24.149 1.00 97.21 582 GLN A O 1
ATOM 666 N N . THR A 1 87 ? 27.187 -28.154 -22.648 1.00 77.91 583 THR A N 1
ATOM 667 C CA . THR A 1 87 ? 25.939 -28.132 -21.892 1.00 85.98 583 THR A CA 1
ATOM 668 C C . THR A 1 87 ? 26.184 -27.386 -20.587 1.00 77.04 583 THR A C 1
ATOM 669 O O . THR A 1 87 ? 27.047 -27.779 -19.795 1.00 83.62 583 THR A O 1
ATOM 673 N N . LEU A 1 88 ? 25.433 -26.307 -20.373 1.00 66.20 584 LEU A N 1
ATOM 674 C CA . LEU A 1 88 ? 25.620 -25.455 -19.203 1.00 63.16 584 LEU A CA 1
ATOM 675 C C . LEU A 1 88 ? 25.132 -26.155 -17.937 1.00 71.62 584 LEU A C 1
ATOM 676 O O . LEU A 1 88 ? 23.939 -26.455 -17.808 1.00 81.74 584 LEU A O 1
ATOM 681 N N . SER A 1 89 ? 26.048 -26.404 -17.002 1.00 61.46 585 SER A N 1
ATOM 682 C CA . SER A 1 89 ? 25.724 -26.971 -15.702 1.00 62.90 585 SER A CA 1
ATOM 683 C C . SER A 1 89 ? 26.603 -26.303 -14.652 1.00 64.67 585 SER A C 1
ATOM 684 O O . SER A 1 89 ? 27.729 -25.900 -14.957 1.00 60.02 585 SER A O 1
ATOM 687 N N . PRO A 1 90 ? 26.108 -26.167 -13.419 1.00 58.41 586 PRO A N 1
ATOM 688 C CA . PRO A 1 90 ? 26.920 -25.496 -12.386 1.00 59.23 586 PRO A CA 1
ATOM 689 C C . PRO A 1 90 ? 28.247 -26.179 -12.102 1.00 59.18 586 PRO A C 1
ATOM 690 O O . PRO A 1 90 ? 29.240 -25.491 -11.828 1.00 48.50 586 PRO A O 1
ATOM 694 N N . THR A 1 91 ? 28.296 -27.513 -12.153 1.00 58.72 587 THR A N 1
ATOM 695 C CA . THR A 1 91 ? 29.540 -28.203 -11.824 1.00 60.85 587 THR A CA 1
ATOM 696 C C . THR A 1 91 ? 30.595 -28.016 -12.910 1.00 59.93 587 THR A C 1
ATOM 697 O O . THR A 1 91 ? 31.796 -27.996 -12.608 1.00 55.04 587 THR A O 1
ATOM 701 N N . LYS A 1 92 ? 30.173 -27.874 -14.171 1.00 54.02 588 LYS A N 1
ATOM 702 C CA . LYS A 1 92 ? 31.128 -27.588 -15.237 1.00 55.77 588 LYS A CA 1
ATOM 703 C C . LYS A 1 92 ? 31.628 -26.150 -15.161 1.00 58.29 588 LYS A C 1
ATOM 704 O O . LYS A 1 92 ? 32.818 -25.886 -15.375 1.00 53.28 588 LYS A O 1
ATOM 710 N N . VAL A 1 93 ? 30.728 -25.210 -14.867 1.00 52.61 589 VAL A N 1
ATOM 711 C CA . VAL A 1 93 ? 31.110 -23.805 -14.741 1.00 53.90 589 VAL A CA 1
ATOM 712 C C . VAL A 1 93 ? 32.147 -23.635 -13.640 1.00 50.49 589 VAL A C 1
ATOM 713 O O . VAL A 1 93 ? 33.136 -22.907 -13.797 1.00 52.51 589 VAL A O 1
ATOM 717 N N . ASP A 1 94 ? 31.935 -24.310 -12.508 1.00 48.05 590 ASP A N 1
ATOM 718 C CA . ASP A 1 94 ? 32.891 -24.258 -11.407 1.00 57.56 590 ASP A CA 1
ATOM 719 C C . ASP A 1 94 ? 34.239 -24.833 -11.820 1.00 56.93 590 ASP A C 1
ATOM 720 O O . ASP A 1 94 ? 35.293 -24.280 -11.487 1.00 57.76 590 ASP A O 1
ATOM 725 N N . THR A 1 95 ? 34.224 -25.947 -12.553 1.00 51.76 591 THR A N 1
ATOM 726 C CA . THR A 1 95 ? 35.467 -26.645 -12.865 1.00 49.64 591 THR A CA 1
ATOM 727 C C . THR A 1 95 ? 36.304 -25.868 -13.875 1.00 50.49 591 THR A C 1
ATOM 728 O O . THR A 1 95 ? 37.505 -25.656 -13.666 1.00 52.60 591 THR A O 1
ATOM 732 N N . ARG A 1 96 ? 35.683 -25.424 -14.974 1.00 49.09 592 ARG A N 1
ATOM 733 C CA . ARG A 1 96 ? 36.438 -24.782 -16.047 1.00 48.88 592 ARG A CA 1
ATOM 734 C C . ARG A 1 96 ? 37.072 -23.474 -15.591 1.00 46.11 592 ARG A C 1
ATOM 735 O O . ARG A 1 96 ? 38.089 -23.049 -16.154 1.00 56.79 592 ARG A O 1
ATOM 743 N N . LYS A 1 97 ? 36.496 -22.827 -14.576 1.00 48.72 593 LYS A N 1
ATOM 744 C CA . LYS A 1 97 ? 37.100 -21.615 -14.035 1.00 54.66 593 LYS A CA 1
ATOM 745 C C . LYS A 1 97 ? 38.390 -21.930 -13.286 1.00 52.08 593 LYS A C 1
ATOM 746 O O . LYS A 1 97 ? 39.351 -21.152 -13.336 1.00 46.19 593 LYS A O 1
ATOM 752 N N . ASN A 1 98 ? 38.436 -23.072 -12.594 1.00 55.60 594 ASN A N 1
ATOM 753 C CA . ASN A 1 98 ? 39.650 -23.451 -11.878 1.00 55.62 594 ASN A CA 1
ATOM 754 C C . ASN A 1 98 ? 40.759 -23.850 -12.842 1.00 54.06 594 ASN A C 1
ATOM 755 O O . ASN A 1 98 ? 41.932 -23.526 -12.617 1.00 50.19 594 ASN A O 1
ATOM 760 N N . ILE A 1 99 ? 40.411 -24.559 -13.917 1.00 42.60 595 ILE A N 1
ATOM 761 C CA . ILE A 1 99 ? 41.416 -24.949 -14.901 1.00 48.46 595 ILE A CA 1
ATOM 762 C C . ILE A 1 99 ? 41.991 -23.716 -15.586 1.00 48.10 595 ILE A C 1
ATOM 763 O O . ILE A 1 99 ? 43.201 -23.629 -15.831 1.00 51.59 595 ILE A O 1
ATOM 768 N N . LEU A 1 100 ? 41.133 -22.746 -15.912 1.00 46.45 596 LEU A N 1
ATOM 769 C CA . LEU A 1 100 ? 41.612 -21.525 -16.552 1.00 45.64 596 LEU A CA 1
ATOM 770 C C . LEU A 1 100 ? 42.518 -20.732 -15.618 1.00 44.07 596 LEU A C 1
ATOM 771 O O . LEU A 1 100 ? 43.492 -20.116 -16.065 1.00 50.46 596 LEU A O 1
ATOM 776 N N . ASN A 1 101 ? 42.213 -20.734 -14.318 1.00 47.90 597 ASN A N 1
ATOM 777 C CA . ASN A 1 101 ? 43.095 -20.091 -13.348 1.00 43.29 597 ASN A CA 1
ATOM 778 C C . ASN A 1 101 ? 44.473 -20.744 -13.345 1.00 49.29 597 ASN A C 1
ATOM 779 O O . ASN A 1 101 ? 45.500 -20.056 -13.382 1.00 47.05 597 ASN A O 1
ATOM 784 N N . GLN A 1 102 ? 44.511 -22.078 -13.299 1.00 48.18 598 GLN A N 1
ATOM 785 C CA . GLN A 1 102 ? 45.782 -22.793 -13.377 1.00 49.45 598 GLN A CA 1
ATOM 786 C C . GLN A 1 102 ? 46.492 -22.513 -14.693 1.00 54.77 598 GLN A C 1
ATOM 787 O O . GLN A 1 102 ? 47.722 -22.389 -14.731 1.00 58.20 598 GLN A O 1
ATOM 793 N N . TYR A 1 103 ? 45.730 -22.419 -15.783 1.00 49.80 599 TYR A N 1
ATOM 794 C CA . TYR A 1 103 ? 46.316 -22.221 -17.104 1.00 51.68 599 TYR A CA 1
ATOM 795 C C . TYR A 1 103 ? 47.058 -20.893 -17.186 1.00 51.39 599 TYR A C 1
ATOM 796 O O . TYR A 1 103 ? 48.238 -20.844 -17.555 1.00 51.25 599 TYR A O 1
ATOM 805 N N . TYR A 1 104 ? 46.377 -19.798 -16.845 1.00 42.42 600 TYR A N 1
ATOM 806 C CA . TYR A 1 104 ? 46.977 -18.484 -17.051 1.00 49.31 600 TYR A CA 1
ATOM 807 C C . TYR A 1 104 ? 47.993 -18.141 -15.972 1.00 47.38 600 TYR A C 1
ATOM 808 O O . TYR A 1 104 ? 48.876 -17.308 -16.200 1.00 62.17 600 TYR A O 1
ATOM 817 N N . THR A 1 105 ? 47.889 -18.759 -14.796 1.00 42.60 601 THR A N 1
ATOM 818 C CA . THR A 1 105 ? 48.955 -18.625 -13.809 1.00 42.83 601 THR A CA 1
ATOM 819 C C . THR A 1 105 ? 50.254 -19.213 -14.341 1.00 49.19 601 THR A C 1
ATOM 820 O O . THR A 1 105 ? 51.333 -18.642 -14.143 1.00 54.49 601 THR A O 1
ATOM 824 N N . SER A 1 106 ? 50.166 -20.347 -15.037 1.00 48.98 602 SER A N 1
ATOM 825 C CA . SER A 1 106 ? 51.362 -20.964 -15.598 1.00 56.33 602 SER A CA 1
ATOM 826 C C . SER A 1 106 ? 51.932 -20.128 -16.739 1.00 56.86 602 SER A C 1
ATOM 827 O O . SER A 1 106 ? 53.156 -20.008 -16.875 1.00 58.95 602 SER A O 1
ATOM 830 N N . ILE A 1 107 ? 51.059 -19.531 -17.556 1.00 58.59 603 ILE A N 1
ATOM 831 C CA . ILE A 1 107 ? 51.508 -18.766 -18.717 1.00 60.78 603 ILE A CA 1
ATOM 832 C C . ILE A 1 107 ? 52.414 -17.619 -18.282 1.00 68.34 603 ILE A C 1
ATOM 833 O O . ILE A 1 107 ? 53.548 -17.484 -18.756 1.00 57.48 603 ILE A O 1
ATOM 838 N N . PHE A 1 108 ? 51.932 -16.784 -17.363 1.00 63.33 604 PHE A N 1
ATOM 839 C CA . PHE A 1 108 ? 52.690 -15.636 -16.887 1.00 63.82 604 PHE A CA 1
ATOM 840 C C . PHE A 1 108 ? 53.758 -16.008 -15.863 1.00 63.87 604 PHE A C 1
ATOM 841 O O . PHE A 1 108 ? 54.354 -15.108 -15.260 1.00 65.17 604 PHE A O 1
ATOM 849 N N . SER A 1 109 ? 54.010 -17.300 -15.660 1.00 67.57 605 SER A N 1
ATOM 850 C CA . SER A 1 109 ? 55.102 -17.756 -14.812 1.00 70.67 605 SER A CA 1
ATOM 851 C C . SER A 1 109 ? 56.285 -18.294 -15.602 1.00 68.81 605 SER A C 1
ATOM 852 O O . SER A 1 109 ? 57.336 -18.562 -15.008 1.00 65.01 605 SER A O 1
ATOM 855 N N . VAL A 1 110 ? 56.138 -18.464 -16.911 1.00 69.18 606 VAL A N 1
ATOM 856 C CA . VAL A 1 110 ? 57.268 -18.896 -17.739 1.00 73.46 606 VAL A CA 1
ATOM 857 C C . VAL A 1 110 ? 58.349 -17.823 -17.712 1.00 75.84 606 VAL A C 1
ATOM 858 O O . VAL A 1 110 ? 58.038 -16.630 -17.901 1.00 72.89 606 VAL A O 1
ATOM 862 N N . PRO A 1 111 ? 59.617 -18.178 -17.465 1.00 80.21 607 PRO A N 1
ATOM 863 C CA . PRO A 1 111 ? 60.652 -17.134 -17.334 1.00 81.30 607 PRO A CA 1
ATOM 864 C C . PRO A 1 111 ? 60.842 -16.307 -18.594 1.00 80.99 607 PRO A C 1
ATOM 865 O O . PRO A 1 111 ? 60.866 -15.070 -18.522 1.00 79.95 607 PRO A O 1
ATOM 869 N N . GLU A 1 112 ? 60.972 -16.949 -19.754 1.00 79.26 608 GLU A N 1
ATOM 870 C CA . GLU A 1 112 ? 61.239 -16.220 -20.987 1.00 77.97 608 GLU A CA 1
ATOM 871 C C . GLU A 1 112 ? 60.459 -16.825 -22.145 1.00 75.09 608 GLU A C 1
ATOM 872 O O . GLU A 1 112 ? 60.434 -18.049 -22.313 1.00 75.61 608 GLU A O 1
ATOM 878 N N . PHE A 1 113 ? 59.820 -15.957 -22.929 1.00 74.96 609 PHE A N 1
ATOM 879 C CA . PHE A 1 113 ? 59.213 -16.262 -24.213 1.00 75.50 609 PHE A CA 1
ATOM 880 C C . PHE A 1 113 ? 60.039 -15.641 -25.333 1.00 82.07 609 PHE A C 1
ATOM 881 O O . PHE A 1 113 ? 60.724 -14.637 -25.116 1.00 88.86 609 PHE A O 1
ATOM 889 N N . PRO A 1 114 ? 60.010 -16.213 -26.535 1.00 79.95 610 PRO A N 1
ATOM 890 C CA . PRO A 1 114 ? 60.568 -15.509 -27.691 1.00 76.72 610 PRO A CA 1
ATOM 891 C C . PRO A 1 114 ? 59.893 -14.161 -27.881 1.00 81.19 610 PRO A C 1
ATOM 892 O O . PRO A 1 114 ? 58.758 -13.942 -27.461 1.00 75.28 610 PRO A O 1
ATOM 896 N N . LYS A 1 115 ? 60.621 -13.250 -28.529 1.00 91.34 611 LYS A N 1
ATOM 897 C CA . LYS A 1 115 ? 60.169 -11.864 -28.632 1.00 95.53 611 LYS A CA 1
ATOM 898 C C . LYS A 1 115 ? 58.811 -11.759 -29.320 1.00 87.88 611 LYS A C 1
ATOM 899 O O . LYS A 1 115 ? 57.965 -10.951 -28.917 1.00 84.49 611 LYS A O 1
ATOM 905 N N . ASN A 1 116 ? 58.581 -12.568 -30.357 1.00 87.97 612 ASN A N 1
ATOM 906 C CA . ASN A 1 116 ? 57.300 -12.517 -31.059 1.00 90.22 612 ASN A CA 1
ATOM 907 C C . ASN A 1 116 ? 56.164 -13.052 -30.190 1.00 78.39 612 ASN A C 1
ATOM 908 O O . ASN A 1 116 ? 55.067 -12.479 -30.167 1.00 74.83 612 ASN A O 1
ATOM 913 N N . VAL A 1 117 ? 56.409 -14.141 -29.458 1.00 73.62 613 VAL A N 1
ATOM 914 C CA . VAL A 1 117 ? 55.354 -14.744 -28.649 1.00 73.65 613 VAL A CA 1
ATOM 915 C C . VAL A 1 117 ? 55.020 -13.860 -27.454 1.00 72.44 613 VAL A C 1
ATOM 916 O O . VAL A 1 117 ? 53.848 -13.690 -27.098 1.00 69.84 613 VAL A O 1
ATOM 920 N N . GLY A 1 118 ? 56.042 -13.293 -26.811 1.00 71.14 614 GLY A N 1
ATOM 921 C CA . GLY A 1 118 ? 55.794 -12.423 -25.673 1.00 63.09 614 GLY A CA 1
ATOM 922 C C . GLY A 1 118 ? 54.971 -11.205 -26.041 1.00 66.23 614 GLY A C 1
ATOM 923 O O . GLY A 1 118 ? 54.118 -10.763 -25.267 1.00 64.03 614 GLY A O 1
ATOM 924 N N . LEU A 1 119 ? 55.210 -10.650 -27.230 1.00 64.86 615 LEU A N 1
ATOM 925 C CA . LEU A 1 119 ? 54.417 -9.513 -27.682 1.00 71.34 615 LEU A CA 1
ATOM 926 C C . LEU A 1 119 ? 52.964 -9.911 -27.907 1.00 76.05 615 LEU A C 1
ATOM 927 O O . LEU A 1 119 ? 52.046 -9.168 -27.539 1.00 75.44 615 LEU A O 1
ATOM 932 N N . LYS A 1 120 ? 52.738 -11.083 -28.507 1.00 73.92 616 LYS A N 1
ATOM 933 C CA . LYS A 1 120 ? 51.376 -11.542 -28.764 1.00 64.34 616 LYS A CA 1
ATOM 934 C C . LYS A 1 120 ? 50.594 -11.698 -27.465 1.00 54.15 616 LYS A C 1
ATOM 935 O O . LYS A 1 120 ? 49.417 -11.325 -27.391 1.00 65.07 616 LYS A O 1
ATOM 941 N N . ILE A 1 121 ? 51.232 -12.253 -26.432 1.00 55.73 617 ILE A N 1
ATOM 942 C CA . ILE A 1 121 ? 50.577 -12.383 -25.133 1.00 48.26 617 ILE A CA 1
ATOM 943 C C . ILE A 1 121 ? 50.290 -11.008 -24.544 1.00 55.54 617 ILE A C 1
ATOM 944 O O . ILE A 1 121 ? 49.219 -10.772 -23.970 1.00 54.46 617 ILE A O 1
ATOM 949 N N . ALA A 1 122 ? 51.240 -10.078 -24.676 1.00 53.19 618 ALA A N 1
ATOM 950 C CA . ALA A 1 122 ? 51.037 -8.730 -24.155 1.00 57.69 618 ALA A CA 1
ATOM 951 C C . ALA A 1 122 ? 49.888 -8.034 -24.872 1.00 54.50 618 ALA A C 1
ATOM 952 O O . ALA A 1 122 ? 49.047 -7.388 -24.238 1.00 56.96 618 ALA A O 1
ATOM 954 N N . GLN A 1 123 ? 49.838 -8.157 -26.201 1.00 58.27 619 GLN A N 1
ATOM 955 C CA . GLN A 1 123 ? 48.717 -7.604 -26.955 1.00 62.47 619 GLN A CA 1
ATOM 956 C C . GLN A 1 123 ? 47.405 -8.253 -26.540 1.00 61.14 619 GLN A C 1
ATOM 957 O O . GLN A 1 123 ? 46.351 -7.607 -26.548 1.00 60.81 619 GLN A O 1
ATOM 963 N N . PHE A 1 124 ? 47.451 -9.535 -26.177 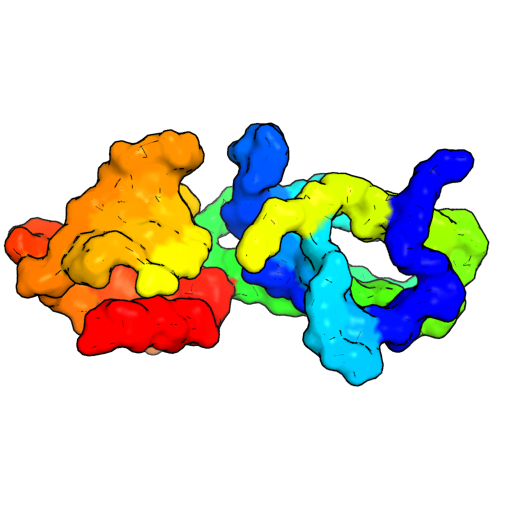1.00 56.16 620 PHE A N 1
ATOM 964 C CA . PHE A 1 124 ? 46.244 -10.245 -25.765 1.00 56.60 620 PHE A CA 1
ATOM 965 C C . PHE A 1 124 ? 45.594 -9.573 -24.559 1.00 54.47 620 PHE A C 1
ATOM 966 O O . PHE A 1 124 ? 44.402 -9.248 -24.585 1.00 51.68 620 PHE A O 1
ATOM 974 N N . ILE A 1 125 ? 46.372 -9.334 -23.497 1.00 48.46 621 ILE A N 1
ATOM 975 C CA . ILE A 1 125 ? 45.822 -8.749 -22.274 1.00 59.35 621 ILE A CA 1
ATOM 976 C C . ILE A 1 125 ? 45.659 -7.239 -22.348 1.00 61.34 621 ILE A C 1
ATOM 977 O O . ILE A 1 125 ? 45.107 -6.641 -21.415 1.00 60.46 621 ILE A O 1
ATOM 982 N N . SER A 1 126 ? 46.121 -6.604 -23.424 1.00 55.73 622 SER A N 1
ATOM 983 C CA . SER A 1 126 ? 45.977 -5.166 -23.610 1.00 67.99 622 SER A CA 1
ATOM 984 C C . SER A 1 126 ? 44.771 -4.800 -24.467 1.00 69.03 622 SER A C 1
ATOM 985 O O . SER A 1 126 ? 44.626 -3.634 -24.850 1.00 66.08 622 SER A O 1
ATOM 988 N N . THR A 1 127 ? 43.912 -5.766 -24.782 1.00 65.45 623 THR A N 1
ATOM 989 C CA . THR A 1 127 ? 42.721 -5.544 -25.589 1.00 66.05 623 THR A CA 1
ATOM 990 C C . THR A 1 127 ? 41.500 -6.060 -24.840 1.00 60.27 623 THR A C 1
ATOM 991 O O . THR A 1 127 ? 41.611 -6.796 -23.855 1.00 62.84 623 THR A O 1
ATOM 995 N N . ASP A 1 128 ? 40.323 -5.660 -25.329 1.00 60.88 624 ASP A N 1
ATOM 996 C CA . ASP A 1 128 ? 39.041 -6.020 -24.717 1.00 67.38 624 ASP A CA 1
ATOM 997 C C . ASP A 1 128 ? 39.005 -5.633 -23.240 1.00 68.20 624 ASP A C 1
ATOM 998 O O . ASP A 1 128 ? 38.480 -6.364 -22.396 1.00 58.93 624 ASP A O 1
ATOM 1003 N N . THR A 1 129 ? 39.570 -4.466 -22.932 1.00 62.15 625 THR A N 1
ATOM 1004 C CA . THR A 1 129 ? 39.651 -4.006 -21.554 1.00 62.49 625 THR A CA 1
ATOM 1005 C C . THR A 1 129 ? 38.260 -3.774 -20.979 1.00 64.61 625 THR A C 1
ATOM 1006 O O . THR A 1 129 ? 37.357 -3.285 -21.663 1.00 68.99 625 THR A O 1
ATOM 1010 N N . VAL A 1 130 ? 38.091 -4.133 -19.710 1.00 61.52 626 VAL A N 1
ATOM 1011 C CA . VAL A 1 130 ? 36.820 -4.013 -19.008 1.00 61.49 626 VAL A CA 1
ATOM 1012 C C . VAL A 1 130 ? 37.019 -3.090 -17.817 1.00 66.08 626 VAL A C 1
ATOM 1013 O O . VAL A 1 130 ? 37.964 -3.267 -17.040 1.00 64.72 626 VAL A O 1
ATOM 1017 N N . MET A 1 131 ? 36.132 -2.107 -17.678 1.00 58.32 627 MET A N 1
ATOM 1018 C CA . MET A 1 131 ? 36.184 -1.129 -16.595 1.00 73.03 627 MET A CA 1
ATOM 1019 C C . MET A 1 131 ? 34.900 -1.232 -15.786 1.00 87.39 627 MET A C 1
ATOM 1020 O O . MET A 1 131 ? 33.832 -0.829 -16.258 1.00 97.32 627 MET A O 1
ATOM 1025 N N . THR A 1 132 ? 35.001 -1.771 -14.572 1.00 95.21 628 THR A N 1
ATOM 1026 C CA . THR A 1 132 ? 33.867 -1.796 -13.667 1.00 101.39 628 THR A CA 1
ATOM 1027 C C . THR A 1 132 ? 34.241 -1.154 -12.336 1.00 104.76 628 THR A C 1
ATOM 1028 O O . THR A 1 132 ? 35.322 -1.422 -11.800 1.00 110.28 628 THR A O 1
ATOM 1032 N N . PRO A 1 133 ? 33.373 -0.287 -11.786 1.00 101.89 629 PRO A N 1
ATOM 1033 C CA . PRO A 1 133 ? 33.606 0.423 -10.522 1.00 100.22 629 PRO A CA 1
ATOM 1034 C C . PRO A 1 133 ? 33.532 -0.513 -9.315 1.00 102.36 629 PRO A C 1
ATOM 1035 O O . PRO A 1 133 ? 34.578 -0.831 -8.745 1.00 101.05 629 PRO A O 1
ATOM 1039 N N . VAL A 1 140 ? 23.902 -4.088 -0.532 1.00 108.50 636 VAL A N 1
ATOM 1040 C CA . VAL A 1 140 ? 23.764 -4.309 -1.966 1.00 111.12 636 VAL A CA 1
ATOM 1041 C C . VAL A 1 140 ? 24.753 -5.370 -2.437 1.00 109.81 636 VAL A C 1
ATOM 1042 O O . VAL A 1 140 ? 25.965 -5.210 -2.296 1.00 115.11 636 VAL A O 1
ATOM 1046 N N . LYS A 1 141 ? 24.224 -6.455 -3.000 1.00 106.96 637 LYS A N 1
ATOM 1047 C CA . LYS A 1 141 ? 25.018 -7.577 -3.483 1.00 98.51 637 LYS A CA 1
ATOM 1048 C C . LYS A 1 141 ? 24.584 -7.922 -4.899 1.00 97.70 637 LYS A C 1
ATOM 1049 O O . LYS A 1 141 ? 23.394 -7.857 -5.223 1.00 90.27 637 LYS A O 1
ATOM 1055 N N . ASP A 1 142 ? 25.550 -8.288 -5.740 1.00 99.60 638 ASP A N 1
ATOM 1056 C CA . ASP A 1 142 ? 25.266 -8.613 -7.130 1.00 98.29 638 ASP A CA 1
ATOM 1057 C C . ASP A 1 142 ? 26.240 -9.681 -7.609 1.00 95.74 638 ASP A C 1
ATOM 1058 O O . ASP A 1 142 ? 27.142 -10.105 -6.880 1.00 99.09 638 ASP A O 1
ATOM 1063 N N . GLY A 1 143 ? 26.049 -10.111 -8.844 1.00 88.19 639 GLY A N 1
ATOM 1064 C CA . GLY A 1 143 ? 26.897 -11.124 -9.441 1.00 79.98 639 GLY A CA 1
ATOM 1065 C C . GLY A 1 143 ? 26.119 -11.975 -10.421 1.00 70.98 639 GLY A C 1
ATOM 1066 O O . GLY A 1 143 ? 24.891 -11.952 -10.475 1.00 75.15 639 GLY A O 1
ATOM 1067 N N . SER A 1 144 ? 26.870 -12.736 -11.210 1.00 58.89 640 SER A N 1
ATOM 1068 C CA . SER A 1 144 ? 26.280 -13.664 -12.163 1.00 56.55 640 SER A CA 1
ATOM 1069 C C . SER A 1 144 ? 25.806 -14.920 -11.443 1.00 62.14 640 SER A C 1
ATOM 1070 O O . SER A 1 144 ? 26.473 -15.417 -10.531 1.00 59.81 640 SER A O 1
ATOM 1073 N N . LEU A 1 145 ? 24.646 -15.430 -11.856 1.00 63.19 641 LEU A N 1
ATOM 1074 C CA . LEU A 1 145 ? 24.046 -16.590 -11.214 1.00 63.88 641 LEU A CA 1
ATOM 1075 C C . LEU A 1 145 ? 23.538 -17.557 -12.273 1.00 59.56 641 LEU A C 1
ATOM 1076 O O . LEU A 1 145 ? 23.341 -17.192 -13.434 1.00 58.65 641 LEU A O 1
ATOM 1081 N N . LEU A 1 146 ? 23.325 -18.801 -11.853 1.00 61.04 642 LEU A N 1
ATOM 1082 C CA . LEU A 1 146 ? 22.733 -19.838 -12.689 1.00 55.81 642 LEU A CA 1
ATOM 1083 C C . LEU A 1 146 ? 21.398 -20.247 -12.083 1.00 62.89 642 LEU A C 1
ATOM 1084 O O . LEU A 1 146 ? 21.324 -20.554 -10.890 1.00 59.52 642 LEU A O 1
ATOM 1089 N N . LEU A 1 147 ? 20.348 -20.249 -12.902 1.00 63.38 643 LEU A N 1
ATOM 1090 C CA . LEU A 1 147 ? 18.979 -20.418 -12.433 1.00 68.02 643 LEU A CA 1
ATOM 1091 C C . LEU A 1 147 ? 18.329 -21.634 -13.077 1.00 65.20 643 LEU A C 1
ATOM 1092 O O . LEU A 1 147 ? 18.453 -21.850 -14.287 1.00 62.71 643 LEU A O 1
ATOM 1097 N N . ARG A 1 148 ? 17.625 -22.418 -12.260 1.00 67.19 644 ARG A N 1
ATOM 1098 C CA . ARG A 1 148 ? 16.854 -23.563 -12.720 1.00 72.83 644 ARG A CA 1
ATOM 1099 C C . ARG A 1 148 ? 15.470 -23.526 -12.086 1.00 90.23 644 ARG A C 1
ATOM 1100 O O . ARG A 1 148 ? 15.297 -23.039 -10.965 1.00 85.52 644 ARG A O 1
ATOM 1108 N N . ARG A 1 149 ? 14.484 -24.039 -12.819 1.00 104.02 645 ARG A N 1
ATOM 1109 C CA . ARG A 1 149 ? 13.117 -24.167 -12.347 1.00 108.41 645 ARG A CA 1
ATOM 1110 C C . ARG A 1 149 ? 12.681 -25.626 -12.395 1.00 105.55 645 ARG A C 1
ATOM 1111 O O . ARG A 1 149 ? 13.139 -26.382 -13.257 1.00 104.73 645 ARG A O 1
ATOM 1119 N N . PRO A 1 150 ? 11.796 -26.054 -11.480 1.00 111.91 646 PRO A N 1
ATOM 1120 C CA . PRO A 1 150 ? 11.297 -27.434 -11.433 1.00 118.75 646 PRO A CA 1
ATOM 1121 C C . PRO A 1 150 ? 10.687 -27.905 -12.752 1.00 120.74 646 PRO A C 1
ATOM 1122 O O . PRO A 1 150 ? 9.813 -27.228 -13.293 1.00 123.77 646 PRO A O 1
ATOM 1126 N N . ASN A 1 156 ? 12.757 -31.498 -17.839 1.00 115.37 652 ASN A N 1
ATOM 1127 C CA . ASN A 1 156 ? 12.562 -30.151 -18.365 1.00 124.61 652 ASN A CA 1
ATOM 1128 C C . ASN A 1 156 ? 13.013 -29.109 -17.347 1.00 124.28 652 ASN A C 1
ATOM 1129 O O . ASN A 1 156 ? 12.225 -28.265 -16.912 1.00 123.99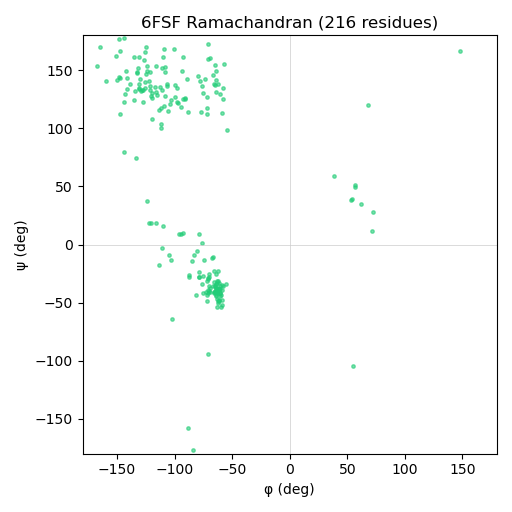 652 ASN A O 1
ATOM 1134 N N . SER A 1 157 ? 14.299 -29.174 -16.967 1.00 120.40 653 SER A N 1
ATOM 1135 C CA . SER A 1 157 ? 14.867 -28.282 -15.956 1.00 119.52 653 SER A CA 1
ATOM 1136 C C . SER A 1 157 ? 16.307 -27.957 -16.365 1.00 114.73 653 SER A C 1
ATOM 1137 O O . SER A 1 157 ? 17.272 -28.525 -15.848 1.00 113.41 653 SER A O 1
ATOM 1140 N N . THR A 1 158 ? 16.448 -27.029 -17.303 1.00 112.22 654 THR A N 1
ATOM 1141 C CA . THR A 1 158 ? 17.754 -26.567 -17.741 1.00 100.74 654 THR A CA 1
ATOM 1142 C C . THR A 1 158 ? 18.179 -25.337 -16.944 1.00 83.37 654 THR A C 1
ATOM 1143 O O . THR A 1 158 ? 17.368 -24.667 -16.301 1.00 80.06 654 THR A O 1
ATOM 1147 N N . TRP A 1 159 ? 19.476 -25.058 -16.980 1.00 73.91 655 TRP A N 1
ATOM 1148 C CA . TRP A 1 159 ? 20.051 -23.893 -16.326 1.00 69.78 655 TRP A CA 1
ATOM 1149 C C . TRP A 1 159 ? 20.147 -22.730 -17.306 1.00 71.98 655 TRP A C 1
ATOM 1150 O O . TRP A 1 159 ? 20.310 -22.920 -18.514 1.00 73.98 655 TRP A O 1
ATOM 1161 N N . ARG A 1 160 ? 20.041 -21.517 -16.766 1.00 69.48 656 ARG A N 1
ATOM 1162 C CA . ARG A 1 160 ? 20.112 -20.296 -17.556 1.00 73.81 656 ARG A CA 1
ATOM 1163 C C . ARG A 1 160 ? 20.878 -19.237 -16.773 1.00 73.25 656 ARG A C 1
ATOM 1164 O O . ARG A 1 160 ? 20.752 -19.145 -15.549 1.00 69.23 656 ARG A O 1
ATOM 1172 N N . VAL A 1 161 ? 21.668 -18.440 -17.487 1.00 66.74 657 VAL A N 1
ATOM 1173 C CA . VAL A 1 161 ? 22.479 -17.395 -16.869 1.00 64.13 657 VAL A CA 1
ATOM 1174 C C . VAL A 1 161 ? 21.584 -16.226 -16.483 1.00 63.93 657 VAL A C 1
ATOM 1175 O O . VAL A 1 161 ? 20.794 -15.735 -17.298 1.00 59.65 657 VAL A O 1
ATOM 1179 N N . ARG A 1 162 ? 21.709 -15.774 -15.238 1.00 60.84 658 ARG A N 1
ATOM 1180 C CA . ARG A 1 162 ? 20.985 -14.615 -14.743 1.00 65.93 658 ARG A CA 1
ATOM 1181 C C . ARG A 1 162 ? 21.953 -13.688 -14.027 1.00 72.98 658 ARG A C 1
ATOM 1182 O O . ARG A 1 162 ? 22.974 -14.125 -13.492 1.00 79.14 658 ARG A O 1
ATOM 1190 N N . TYR A 1 163 ? 21.628 -12.401 -14.024 1.00 66.31 659 TYR A N 1
ATOM 1191 C CA . TYR A 1 163 ? 22.362 -11.413 -13.245 1.00 69.96 659 TYR A CA 1
ATOM 1192 C C . TYR A 1 163 ? 21.473 -10.963 -12.094 1.00 70.91 659 TYR A C 1
ATOM 1193 O O . TYR A 1 163 ? 20.384 -10.428 -12.322 1.00 75.18 659 TYR A O 1
ATOM 1202 N N . GLY A 1 164 ? 21.932 -11.192 -10.869 1.00 68.46 660 GLY A N 1
ATOM 1203 C CA . GLY A 1 164 ? 21.143 -10.915 -9.679 1.00 79.13 660 GLY A CA 1
ATOM 1204 C C . GLY A 1 164 ? 21.535 -9.601 -9.030 1.00 91.16 660 GLY A C 1
ATOM 1205 O O . GLY A 1 164 ? 22.718 -9.282 -8.906 1.00 93.54 660 GLY A O 1
ATOM 1206 N N . ILE A 1 165 ? 20.523 -8.839 -8.619 1.00 99.65 661 ILE A N 1
ATOM 1207 C CA . ILE A 1 165 ? 20.705 -7.601 -7.868 1.00 98.63 661 ILE A CA 1
ATOM 1208 C C . ILE A 1 165 ? 19.850 -7.686 -6.612 1.00 99.14 661 ILE A C 1
ATOM 1209 O O . ILE A 1 165 ? 18.630 -7.868 -6.700 1.00 98.39 661 ILE A O 1
ATOM 1214 N N . LEU A 1 166 ? 20.481 -7.557 -5.451 1.00 103.38 662 LEU A N 1
ATOM 1215 C CA . LEU A 1 166 ? 19.759 -7.484 -4.189 1.00 112.28 662 LEU A CA 1
ATOM 1216 C C . LEU A 1 166 ? 19.417 -6.025 -3.912 1.00 128.80 662 LEU A C 1
ATOM 1217 O O . LEU A 1 166 ? 20.312 -5.196 -3.708 1.00 132.27 662 LEU A O 1
ATOM 1222 N N . ARG A 1 167 ? 18.125 -5.710 -3.922 1.00 137.57 663 ARG A N 1
ATOM 1223 C CA . ARG A 1 167 ? 17.637 -4.357 -3.681 1.00 135.31 663 ARG A CA 1
ATOM 1224 C C . ARG A 1 167 ? 16.852 -4.344 -2.377 1.00 137.87 663 ARG A C 1
ATOM 1225 O O . ARG A 1 167 ? 15.804 -4.994 -2.275 1.00 137.66 663 ARG A O 1
ATOM 1233 N N . ASP A 1 168 ? 17.358 -3.600 -1.390 1.00 140.73 664 ASP A N 1
ATOM 1234 C CA . ASP A 1 168 ? 16.792 -3.583 -0.046 1.00 144.82 664 ASP A CA 1
ATOM 1235 C C . ASP A 1 168 ? 16.713 -5.008 0.494 1.00 143.19 664 ASP A C 1
ATOM 1236 O O . ASP A 1 168 ? 17.736 -5.584 0.875 1.00 140.20 664 ASP A O 1
ATOM 1241 N N . ASP A 1 169 ? 15.512 -5.583 0.528 1.00 142.78 665 ASP A N 1
ATOM 1242 C CA . ASP A 1 169 ? 15.284 -6.982 0.875 1.00 138.44 665 ASP A CA 1
ATOM 1243 C C . ASP A 1 169 ? 14.524 -7.684 -0.242 1.00 131.76 665 ASP A C 1
ATOM 1244 O O . ASP A 1 169 ? 13.654 -8.522 -0.001 1.00 129.91 665 ASP A O 1
ATOM 1249 N N . VAL A 1 170 ? 14.838 -7.322 -1.483 1.00 129.78 666 VAL A N 1
ATOM 1250 C CA . VAL A 1 170 ? 14.184 -7.867 -2.666 1.00 128.88 666 VAL A CA 1
ATOM 1251 C C . VAL A 1 170 ? 15.260 -8.223 -3.683 1.00 126.11 666 VAL A C 1
ATOM 1252 O O . VAL A 1 170 ? 16.159 -7.419 -3.950 1.00 132.08 666 VAL A O 1
ATOM 1256 N N . LEU A 1 171 ? 15.178 -9.427 -4.239 1.00 113.85 667 LEU A N 1
ATOM 1257 C CA . LEU A 1 171 ? 16.135 -9.899 -5.232 1.00 104.46 667 LEU A CA 1
ATOM 1258 C C . LEU A 1 171 ? 15.560 -9.702 -6.628 1.00 105.69 667 LEU A C 1
ATOM 1259 O O . LEU A 1 171 ? 14.387 -10.008 -6.870 1.00 114.60 667 LEU A O 1
ATOM 1264 N N . GLN A 1 172 ? 16.381 -9.182 -7.539 1.00 102.30 668 GLN A N 1
ATOM 1265 C CA . GLN A 1 172 ? 15.983 -8.964 -8.923 1.00 102.85 668 GLN A CA 1
ATOM 1266 C C . GLN A 1 172 ? 16.919 -9.737 -9.839 1.00 99.03 668 GLN A C 1
ATOM 1267 O O . GLN A 1 172 ? 18.139 -9.678 -9.675 1.00 94.81 668 GLN A O 1
ATOM 1273 N N . LEU A 1 173 ? 16.348 -10.462 -10.797 1.00 96.66 669 LEU A N 1
ATOM 1274 C CA . LEU A 1 173 ? 17.110 -11.235 -11.767 1.00 89.44 669 LEU A CA 1
ATOM 1275 C C . LEU A 1 173 ? 16.848 -10.705 -13.170 1.00 89.71 669 LEU A C 1
ATOM 1276 O O . LEU A 1 173 ? 15.701 -10.445 -13.543 1.00 94.60 669 LEU A O 1
ATOM 1281 N N . PHE A 1 174 ? 17.921 -10.555 -13.945 1.00 79.82 670 PHE A N 1
ATOM 1282 C CA . PHE A 1 174 ? 17.858 -10.000 -15.289 1.00 84.26 670 PHE A CA 1
ATOM 1283 C C . PHE A 1 174 ? 18.415 -10.999 -16.293 1.00 87.09 670 PHE A C 1
ATOM 1284 O O . PHE A 1 174 ? 19.411 -11.678 -16.022 1.00 87.32 670 PHE A O 1
ATOM 1292 N N . ASP A 1 175 ? 17.765 -11.083 -17.451 1.00 89.53 671 ASP A N 1
ATOM 1293 C CA . ASP A 1 175 ? 18.256 -11.850 -18.597 1.00 88.06 671 ASP A CA 1
ATOM 1294 C C . ASP A 1 175 ? 18.620 -10.847 -19.686 1.00 95.79 671 ASP A C 1
ATOM 1295 O O . ASP A 1 175 ? 17.737 -10.300 -20.355 1.00 93.10 671 ASP A O 1
ATOM 1300 N N . LYS A 1 176 ? 19.922 -10.610 -19.853 1.00 94.74 672 LYS A N 1
ATOM 1301 C CA . LYS A 1 176 ? 20.437 -9.660 -20.838 1.00 102.25 672 LYS A CA 1
ATOM 1302 C C . LYS A 1 176 ? 19.832 -8.273 -20.618 1.00 110.43 672 LYS A C 1
ATOM 1303 O O . LYS A 1 176 ? 19.322 -7.627 -21.540 1.00 119.69 672 LYS A O 1
ATOM 1309 N N . ASN A 1 177 ? 19.896 -7.825 -19.361 1.00 112.21 673 ASN A N 1
ATOM 1310 C CA . ASN A 1 177 ? 19.335 -6.542 -18.929 1.00 122.29 673 ASN A CA 1
ATOM 1311 C C . ASN A 1 177 ? 17.841 -6.444 -19.250 1.00 130.26 673 ASN A C 1
ATOM 1312 O O . ASN A 1 177 ? 17.374 -5.478 -19.855 1.00 137.87 673 ASN A O 1
ATOM 1317 N N . GLN A 1 178 ? 17.089 -7.463 -18.835 1.00 125.15 674 GLN A N 1
ATOM 1318 C CA . GLN A 1 178 ? 15.629 -7.428 -18.886 1.00 119.40 674 GLN A CA 1
ATOM 1319 C C . GLN A 1 178 ? 15.098 -8.156 -17.662 1.00 111.55 674 GLN A C 1
ATOM 1320 O O . GLN A 1 178 ? 15.423 -9.330 -17.455 1.00 111.97 674 GLN A O 1
ATOM 1326 N N . LEU A 1 179 ? 14.294 -7.466 -16.856 1.00 103.04 675 LEU A N 1
ATOM 1327 C CA . LEU A 1 179 ? 13.708 -8.086 -15.675 1.00 104.77 675 LEU A CA 1
ATOM 1328 C C . LEU A 1 179 ? 12.870 -9.295 -16.065 1.00 110.12 675 LEU A C 1
ATOM 1329 O O . LEU A 1 179 ? 11.839 -9.162 -16.729 1.00 115.70 675 LEU A O 1
ATOM 1334 N N . THR A 1 180 ? 13.331 -10.482 -15.661 1.00 107.19 676 THR A N 1
ATOM 1335 C CA . THR A 1 180 ? 12.590 -11.717 -15.867 1.00 103.68 676 THR A CA 1
ATOM 1336 C C . THR A 1 180 ? 12.104 -12.360 -14.574 1.00 95.51 676 THR A C 1
ATOM 1337 O O . THR A 1 180 ? 11.190 -13.191 -14.628 1.00 99.89 676 THR A O 1
ATOM 1341 N N . GLU A 1 181 ? 12.669 -11.996 -13.423 1.00 91.97 677 GLU A N 1
ATOM 1342 C CA . GLU A 1 181 ? 12.258 -12.541 -12.135 1.00 96.70 677 GLU A CA 1
ATOM 1343 C C . GLU A 1 181 ? 12.460 -11.482 -11.057 1.00 98.67 677 GLU A C 1
ATOM 1344 O O . GLU A 1 181 ? 13.427 -10.718 -11.105 1.00 102.87 677 GLU A O 1
ATOM 1350 N N . THR A 1 182 ? 11.549 -11.451 -10.083 1.00 98.20 678 THR A N 1
ATOM 1351 C CA . THR A 1 182 ? 11.623 -10.522 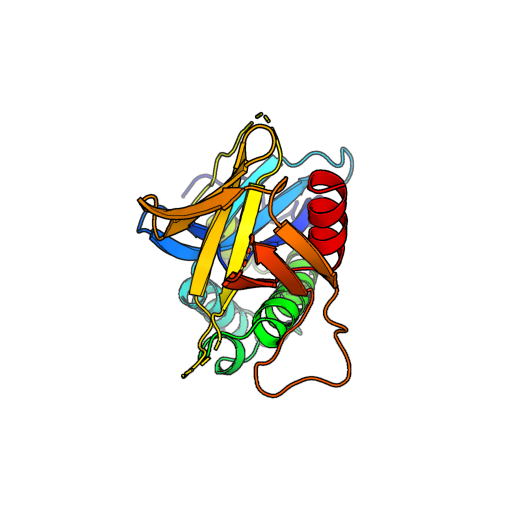-8.959 1.00 110.09 678 THR A CA 1
ATOM 1352 C C . THR A 1 182 ? 11.136 -11.250 -7.714 1.00 115.43 678 THR A C 1
ATOM 1353 O O . THR A 1 182 ? 10.063 -11.861 -7.735 1.00 119.62 678 THR A O 1
ATOM 1357 N N . ILE A 1 183 ? 11.918 -11.189 -6.634 1.00 116.86 679 ILE A N 1
ATOM 1358 C CA . ILE A 1 183 ? 11.734 -12.076 -5.490 1.00 118.22 679 ILE A CA 1
ATOM 1359 C C . ILE A 1 183 ? 11.718 -11.289 -4.186 1.00 123.61 679 ILE A C 1
ATOM 1360 O O . ILE A 1 183 ? 12.567 -10.423 -3.954 1.00 131.65 679 ILE A O 1
ATOM 1365 N N . LYS A 1 184 ? 10.748 -11.606 -3.331 1.00 124.56 680 LYS A N 1
ATOM 1366 C CA . LYS A 1 184 ? 10.680 -11.073 -1.976 1.00 126.61 680 LYS A CA 1
ATOM 1367 C C . LYS A 1 184 ? 11.386 -12.032 -1.025 1.00 126.50 680 LYS A C 1
ATOM 1368 O O . LYS A 1 184 ? 11.056 -13.221 -0.981 1.00 130.99 680 LYS A O 1
ATOM 1374 N N . LEU A 1 185 ? 12.353 -11.516 -0.261 1.00 125.28 681 LEU A N 1
ATOM 1375 C CA . LEU A 1 185 ? 13.041 -12.358 0.712 1.00 125.38 681 LEU A CA 1
ATOM 1376 C C . LEU A 1 185 ? 12.218 -12.562 1.976 1.00 127.49 681 LEU A C 1
ATOM 1377 O O . LEU A 1 185 ? 12.371 -13.586 2.650 1.00 127.34 681 LEU A O 1
ATOM 1382 N N . ARG A 1 186 ? 11.350 -11.607 2.316 1.00 129.97 682 ARG A N 1
ATOM 1383 C CA . ARG A 1 186 ? 10.551 -11.740 3.530 1.00 129.05 682 ARG A CA 1
ATOM 1384 C C . ARG A 1 186 ? 9.498 -12.833 3.396 1.00 124.18 682 ARG A C 1
ATOM 1385 O O . ARG A 1 186 ? 9.098 -13.434 4.400 1.00 127.66 682 ARG A O 1
ATOM 1393 N N . GLN A 1 187 ? 9.035 -13.103 2.175 1.00 117.99 683 GLN A N 1
ATOM 1394 C CA . GLN A 1 187 ? 8.050 -14.156 1.957 1.00 118.87 683 GLN A CA 1
ATOM 1395 C C . GLN A 1 187 ? 8.683 -15.533 1.797 1.00 123.11 683 GLN A C 1
ATOM 1396 O O . GLN A 1 187 ? 7.974 -16.543 1.886 1.00 123.85 683 GLN A O 1
ATOM 1402 N N . SER A 1 188 ? 9.993 -15.600 1.589 1.00 126.42 684 SER A N 1
ATOM 1403 C CA . SER A 1 188 ? 10.644 -16.813 1.120 1.00 127.32 684 SER A CA 1
ATOM 1404 C C . SER A 1 188 ? 11.482 -17.465 2.214 1.00 121.96 684 SER A C 1
ATOM 1405 O O . SER A 1 188 ? 11.745 -16.889 3.271 1.00 123.51 684 SER A O 1
ATOM 1408 N N . SER A 1 189 ? 11.893 -18.699 1.932 1.00 116.07 685 SER A N 1
ATOM 1409 C CA . SER A 1 189 ? 12.801 -19.463 2.772 1.00 110.18 685 SER A CA 1
ATOM 1410 C C . SER A 1 189 ? 13.999 -19.897 1.939 1.00 104.69 685 SER A C 1
ATOM 1411 O O . SER A 1 189 ? 13.904 -20.037 0.715 1.00 103.17 685 SER A O 1
ATOM 1414 N N . ILE A 1 190 ? 15.133 -20.100 2.606 1.00 100.87 686 ILE A N 1
ATOM 1415 C CA . ILE A 1 190 ? 16.399 -20.370 1.937 1.00 98.47 686 ILE A CA 1
ATOM 1416 C C . ILE A 1 190 ? 17.055 -21.584 2.578 1.00 99.61 686 ILE A C 1
ATOM 1417 O O . ILE A 1 190 ? 17.051 -21.730 3.806 1.00 102.61 686 ILE A O 1
ATOM 1422 N N . GLU A 1 191 ? 17.617 -22.455 1.741 1.00 97.50 687 GLU A N 1
ATOM 1423 C CA . GLU A 1 191 ? 18.331 -23.636 2.205 1.00 100.51 687 GLU A CA 1
ATOM 1424 C C . GLU A 1 191 ? 19.456 -23.954 1.232 1.00 98.70 687 GLU A C 1
ATOM 1425 O O . GLU A 1 191 ? 19.301 -23.784 0.020 1.00 96.41 687 GLU A O 1
ATOM 1431 N N . LEU A 1 192 ? 20.586 -24.408 1.770 1.00 97.50 688 LEU A N 1
ATOM 1432 C CA . LEU A 1 192 ? 21.680 -24.868 0.927 1.00 91.98 688 LEU A CA 1
ATOM 1433 C C . LEU A 1 192 ? 21.345 -26.219 0.312 1.00 89.76 688 LEU A C 1
ATOM 1434 O O . LEU A 1 192 ? 20.730 -27.077 0.951 1.00 90.15 688 LEU A O 1
ATOM 1439 N N . ILE A 1 193 ? 21.753 -26.403 -0.938 1.00 83.32 689 ILE A N 1
ATOM 1440 C CA . ILE A 1 193 ? 21.723 -27.710 -1.584 1.00 79.16 689 ILE A CA 1
ATOM 1441 C C . ILE A 1 193 ? 23.127 -28.311 -1.459 1.00 80.95 689 ILE A C 1
ATOM 1442 O O . ILE A 1 193 ? 24.091 -27.684 -1.914 1.00 78.93 689 ILE A O 1
ATOM 1447 N N . PRO A 1 194 ? 23.273 -29.480 -0.840 1.00 85.01 690 PRO A N 1
ATOM 1448 C CA . PRO A 1 194 ? 24.615 -30.061 -0.699 1.00 86.63 690 PRO A CA 1
ATOM 1449 C C . PRO A 1 194 ? 25.202 -30.412 -2.054 1.00 80.68 690 PRO A C 1
ATOM 1450 O O . PRO A 1 194 ? 24.513 -30.944 -2.929 1.00 77.37 690 PRO A O 1
ATOM 1454 N N . ASN A 1 195 ? 26.487 -30.087 -2.230 1.00 76.03 691 ASN A N 1
ATOM 1455 C CA . ASN A 1 195 ? 27.160 -30.422 -3.480 1.00 71.93 691 ASN A CA 1
ATOM 1456 C C . ASN A 1 195 ? 27.126 -31.923 -3.739 1.00 74.45 691 ASN A C 1
ATOM 1457 O O . ASN A 1 195 ? 27.020 -32.360 -4.892 1.00 76.13 691 ASN A O 1
ATOM 1462 N N . LEU A 1 196 ? 27.201 -32.724 -2.680 1.00 83.30 692 LEU A N 1
ATOM 1463 C CA . LEU A 1 196 ? 27.257 -34.174 -2.816 1.00 89.49 692 LEU A CA 1
ATOM 1464 C C . LEU A 1 196 ? 26.154 -34.859 -2.004 1.00 95.62 692 LEU A C 1
ATOM 1465 O O . LEU A 1 196 ? 25.857 -34.445 -0.882 1.00 102.48 692 LEU A O 1
ATOM 1470 N N . PRO A 1 197 ? 25.541 -35.914 -2.574 1.00 95.71 693 PRO A N 1
ATOM 1471 C CA . PRO A 1 197 ? 25.923 -36.478 -3.874 1.00 94.42 693 PRO A CA 1
ATOM 1472 C C . PRO A 1 197 ? 25.387 -35.679 -5.060 1.00 97.44 693 PRO A C 1
ATOM 1473 O O . PRO A 1 197 ? 24.293 -35.115 -4.986 1.00 92.53 693 PRO A O 1
ATOM 1477 N N . GLU A 1 198 ? 26.176 -35.626 -6.131 1.00 100.22 694 GLU A N 1
ATOM 1478 C CA . GLU A 1 198 ? 25.802 -34.861 -7.313 1.00 96.09 694 GLU A CA 1
ATOM 1479 C C . GLU A 1 198 ? 24.463 -35.342 -7.857 1.00 87.64 694 GLU A C 1
ATOM 1480 O O . GLU A 1 198 ? 24.280 -36.532 -8.128 1.00 85.21 694 GLU A O 1
ATOM 1486 N N . ASP A 1 199 ? 23.519 -34.413 -8.000 1.00 77.32 695 ASP A N 1
ATOM 1487 C CA . ASP A 1 199 ? 22.182 -34.751 -8.459 1.00 78.40 695 ASP A CA 1
ATOM 1488 C C . ASP A 1 199 ? 22.143 -34.803 -9.986 1.00 74.06 695 ASP A C 1
ATOM 1489 O O . ASP A 1 199 ? 23.153 -34.623 -10.669 1.00 79.12 695 ASP A O 1
ATOM 1494 N N . ARG A 1 200 ? 20.950 -35.046 -10.530 1.00 78.87 696 ARG A N 1
ATOM 1495 C CA . ARG A 1 200 ? 20.790 -35.197 -11.971 1.00 80.83 696 ARG A CA 1
ATOM 1496 C C . ARG A 1 200 ? 20.821 -33.871 -12.723 1.00 76.41 696 ARG A C 1
ATOM 1497 O O . ARG A 1 200 ? 20.671 -33.877 -13.951 1.00 73.59 696 ARG A O 1
ATOM 1505 N N . PHE A 1 201 ? 21.015 -32.747 -12.036 1.00 72.44 697 PHE A N 1
ATOM 1506 C CA . PHE A 1 201 ? 21.089 -31.443 -12.680 1.00 72.38 697 PHE A CA 1
ATOM 1507 C C . PHE A 1 201 ? 22.483 -30.833 -12.640 1.00 76.81 697 PHE A C 1
ATOM 1508 O O . PHE A 1 201 ? 22.684 -29.751 -13.199 1.00 70.68 697 PHE A O 1
ATOM 1516 N N . GLY A 1 202 ? 23.448 -31.490 -12.002 1.00 73.83 698 GLY A N 1
ATOM 1517 C CA . GLY A 1 202 ? 24.775 -30.919 -11.881 1.00 72.66 698 GLY A CA 1
ATOM 1518 C C . GLY A 1 202 ? 24.845 -29.757 -10.917 1.00 70.22 698 GLY A C 1
ATOM 1519 O O . GLY A 1 202 ? 25.692 -28.870 -11.084 1.00 70.04 698 GLY A O 1
ATOM 1520 N N . THR A 1 203 ? 23.969 -29.739 -9.912 1.00 66.98 699 THR A N 1
ATOM 1521 C CA . THR A 1 203 ? 23.932 -28.642 -8.958 1.00 60.63 699 THR A CA 1
ATOM 1522 C C . THR A 1 203 ? 25.244 -28.555 -8.189 1.00 54.37 699 THR A C 1
ATOM 1523 O O . THR A 1 203 ? 25.816 -29.571 -7.782 1.00 63.22 699 THR A O 1
ATOM 1527 N N . ARG A 1 204 ? 25.724 -27.326 -8.005 1.00 59.29 700 ARG A N 1
ATOM 1528 C CA . ARG A 1 204 ? 26.951 -27.087 -7.265 1.00 59.31 700 ARG A CA 1
ATOM 1529 C C . ARG A 1 204 ? 26.961 -25.637 -6.810 1.00 61.63 700 ARG A C 1
ATOM 1530 O O . ARG A 1 204 ? 26.541 -24.748 -7.555 1.00 55.77 700 ARG A O 1
ATOM 1538 N N . ASN A 1 205 ? 27.444 -25.411 -5.586 1.00 56.27 701 ASN A N 1
ATOM 1539 C CA . ASN A 1 205 ? 27.416 -24.087 -4.963 1.00 60.88 701 ASN A CA 1
ATOM 1540 C C . ASN A 1 205 ? 26.001 -23.519 -4.977 1.00 56.30 701 ASN A C 1
ATOM 1541 O O . ASN A 1 205 ? 25.789 -22.324 -5.188 1.00 64.52 701 ASN A O 1
ATOM 1546 N N . GLY A 1 206 ? 25.019 -24.390 -4.757 1.00 59.27 702 GLY A N 1
ATOM 1547 C CA . GLY A 1 206 ? 23.637 -24.013 -4.965 1.00 68.06 702 GLY A CA 1
ATOM 1548 C C . GLY A 1 206 ? 22.799 -23.881 -3.711 1.00 74.21 702 GLY A C 1
ATOM 1549 O O . GLY A 1 206 ? 23.155 -24.395 -2.646 1.00 70.78 702 GLY A O 1
ATOM 1550 N N . PHE A 1 207 ? 21.674 -23.182 -3.841 1.00 73.40 703 PHE A N 1
ATOM 1551 C CA . PHE A 1 207 ? 20.718 -23.020 -2.758 1.00 70.07 703 PHE A CA 1
ATOM 1552 C C . PHE A 1 207 ? 19.330 -22.852 -3.359 1.00 78.12 703 PHE A C 1
ATOM 1553 O O . PHE A 1 207 ? 19.178 -22.547 -4.545 1.00 80.22 703 PHE A O 1
ATOM 1561 N N . LEU A 1 208 ? 18.314 -23.056 -2.525 1.00 74.48 704 LEU A N 1
ATOM 1562 C CA . LEU A 1 208 ? 16.921 -23.012 -2.950 1.00 79.04 704 LEU A CA 1
ATOM 1563 C C . LEU A 1 208 ? 16.202 -21.871 -2.248 1.00 80.50 704 LEU A C 1
ATOM 1564 O O . LEU A 1 208 ? 16.287 -21.737 -1.023 1.00 84.38 704 LEU A O 1
ATOM 1569 N N . ILE A 1 209 ? 15.488 -21.060 -3.024 1.00 80.04 705 ILE A N 1
ATOM 1570 C CA . ILE A 1 209 ? 14.648 -19.988 -2.502 1.00 83.75 705 ILE A CA 1
ATOM 1571 C C . ILE A 1 209 ? 13.196 -20.361 -2.772 1.00 88.14 705 ILE A C 1
ATOM 1572 O O . ILE A 1 209 ? 12.787 -20.494 -3.932 1.00 83.59 705 ILE A O 1
ATOM 1577 N N . THR A 1 210 ? 12.420 -20.534 -1.703 1.00 96.43 706 THR A N 1
ATOM 1578 C CA . THR A 1 210 ? 11.020 -20.949 -1.789 1.00 102.44 706 THR A CA 1
ATOM 1579 C C . THR A 1 210 ? 10.143 -19.780 -1.351 1.00 111.27 706 THR A C 1
ATOM 1580 O O . THR A 1 210 ? 9.955 -19.550 -0.153 1.00 114.68 706 THR A O 1
ATOM 1584 N N . GLU A 1 211 ? 9.588 -19.059 -2.324 1.00 114.77 707 GLU A N 1
ATOM 1585 C CA . GLU A 1 211 ? 8.844 -17.831 -2.066 1.00 118.10 707 GLU A CA 1
ATOM 1586 C C . GLU A 1 211 ? 7.365 -18.145 -1.862 1.00 127.30 707 GLU A C 1
ATOM 1587 O O . GLU A 1 211 ? 6.732 -18.764 -2.723 1.00 128.62 707 GLU A O 1
ATOM 1593 N N . HIS A 1 212 ? 6.819 -17.705 -0.732 1.00 131.55 708 HIS A N 1
ATOM 1594 C CA . HIS A 1 212 ? 5.407 -17.914 -0.430 1.00 134.34 708 HIS A CA 1
ATOM 1595 C C . HIS A 1 212 ? 4.602 -16.638 -0.662 1.00 131.60 708 HIS A C 1
ATOM 1596 O O . HIS A 1 212 ? 4.562 -16.110 -1.774 1.00 126.58 708 HIS A O 1
ATOM 1603 N N . SER A 1 220 ? 3.265 -21.624 -3.218 1.00 121.73 716 SER A N 1
ATOM 1604 C CA . SER A 1 220 ? 4.699 -21.378 -3.116 1.00 123.76 716 SER A CA 1
ATOM 1605 C C . SER A 1 220 ? 5.361 -21.467 -4.485 1.00 125.17 716 SER A C 1
ATOM 1606 O O . SER A 1 220 ? 4.741 -21.900 -5.456 1.00 126.86 716 SER A O 1
ATOM 1609 N N . THR A 1 221 ? 6.625 -21.051 -4.556 1.00 126.04 717 THR A N 1
ATOM 1610 C CA . THR A 1 221 ? 7.412 -21.141 -5.778 1.00 120.38 717 THR A CA 1
ATOM 1611 C C . THR A 1 221 ? 8.877 -21.319 -5.396 1.00 111.30 717 THR A C 1
ATOM 1612 O O . THR A 1 221 ? 9.352 -20.708 -4.436 1.00 115.46 717 THR A O 1
ATOM 1616 N N . LYS A 1 222 ? 9.586 -22.154 -6.151 1.00 100.95 718 LYS A N 1
ATOM 1617 C CA . LYS A 1 222 ? 10.951 -22.552 -5.823 1.00 96.60 718 LYS A CA 1
ATOM 1618 C C . LYS A 1 222 ? 11.899 -22.163 -6.948 1.00 97.65 718 LYS A C 1
ATOM 1619 O O . LYS A 1 222 ? 11.656 -22.505 -8.111 1.00 96.46 718 LYS A O 1
ATOM 1625 N N . TYR A 1 223 ? 12.980 -21.462 -6.600 1.00 90.62 719 TYR A N 1
ATOM 1626 C CA . TYR A 1 223 ? 14.027 -21.094 -7.547 1.00 78.93 719 TYR A CA 1
ATOM 1627 C C . TYR A 1 223 ? 15.347 -21.700 -7.089 1.00 82.97 719 TYR A C 1
ATOM 1628 O O . TYR A 1 223 ? 15.768 -21.486 -5.950 1.00 86.65 719 TYR A O 1
ATOM 1637 N N . TYR A 1 224 ? 16.002 -22.442 -7.976 1.00 78.00 720 TYR A N 1
ATOM 1638 C CA . TYR A 1 224 ? 17.305 -23.036 -7.699 1.00 78.66 720 TYR A CA 1
ATOM 1639 C C . TYR A 1 224 ? 18.386 -22.141 -8.294 1.00 76.17 720 TYR A C 1
ATOM 1640 O O . TYR A 1 224 ? 18.374 -21.861 -9.498 1.00 69.65 720 TYR A O 1
ATOM 1649 N N . ILE A 1 225 ? 19.310 -21.684 -7.450 1.00 70.19 721 ILE A N 1
ATOM 1650 C CA . ILE A 1 225 ? 20.314 -20.701 -7.834 1.00 66.58 721 ILE A CA 1
ATOM 1651 C C . ILE A 1 225 ? 21.687 -21.213 -7.422 1.00 66.17 721 ILE A C 1
ATOM 1652 O O . ILE A 1 225 ? 21.875 -21.650 -6.281 1.00 61.70 721 ILE A O 1
ATOM 1657 N N . CYS A 1 226 ? 22.642 -21.154 -8.346 1.00 65.43 722 CYS A N 1
ATOM 1658 C CA . CYS A 1 226 ? 24.014 -21.558 -8.090 1.00 60.86 722 CYS A CA 1
ATOM 1659 C C . CYS A 1 226 ? 24.959 -20.412 -8.424 1.00 62.71 722 CYS A C 1
ATOM 1660 O O . CYS A 1 226 ? 24.702 -19.619 -9.334 1.00 59.52 722 CYS A O 1
ATOM 1663 N N . THR A 1 227 ? 26.051 -20.327 -7.672 1.00 59.76 723 THR A N 1
ATOM 1664 C CA . THR A 1 227 ? 27.116 -19.376 -7.946 1.00 57.66 723 THR A CA 1
ATOM 1665 C C . THR A 1 227 ? 28.269 -20.077 -8.655 1.00 60.09 723 THR A C 1
ATOM 1666 O O . THR A 1 227 ? 28.332 -21.304 -8.735 1.00 58.77 723 THR A O 1
ATOM 1670 N N . GLU A 1 228 ? 29.196 -19.273 -9.176 1.00 53.28 724 GLU A N 1
ATOM 1671 C CA . GLU A 1 228 ? 30.331 -19.834 -9.898 1.00 54.42 724 GLU A CA 1
ATOM 1672 C C . GLU A 1 228 ? 31.369 -20.440 -8.962 1.00 55.17 724 GLU A C 1
ATOM 1673 O O . GLU A 1 228 ? 32.095 -21.357 -9.362 1.00 57.66 724 GLU A O 1
ATOM 1679 N N . THR A 1 229 ? 31.454 -19.951 -7.728 1.00 54.78 725 THR A N 1
ATOM 1680 C CA . THR A 1 229 ? 32.390 -20.469 -6.743 1.00 65.25 725 THR A CA 1
ATOM 1681 C C . THR A 1 229 ? 31.656 -20.739 -5.437 1.00 64.14 725 THR A C 1
ATOM 1682 O O . THR A 1 229 ? 30.557 -20.230 -5.199 1.00 59.16 725 THR A O 1
ATOM 1686 N N . SER A 1 230 ? 32.281 -21.558 -4.588 1.00 64.87 726 SER A N 1
ATOM 1687 C CA . SER A 1 230 ? 31.714 -21.814 -3.270 1.00 73.42 726 SER A CA 1
ATOM 1688 C C . SER A 1 230 ? 31.829 -20.591 -2.369 1.00 71.58 726 SER A C 1
ATOM 1689 O O . SER A 1 230 ? 30.990 -20.394 -1.482 1.00 66.68 726 SER A O 1
ATOM 1692 N N . LYS A 1 231 ? 32.855 -19.761 -2.580 1.00 69.17 727 LYS A N 1
ATOM 1693 C CA . LYS A 1 231 ? 32.962 -18.521 -1.820 1.00 67.99 727 LYS A CA 1
ATOM 1694 C C . LYS A 1 231 ? 31.817 -17.577 -2.156 1.00 67.21 727 LYS A C 1
ATOM 1695 O O . LYS A 1 231 ? 31.269 -16.911 -1.271 1.00 68.69 727 LYS A O 1
ATOM 1701 N N . GLU A 1 232 ? 31.441 -17.509 -3.435 1.00 64.92 728 GLU A N 1
ATOM 1702 C CA . GLU A 1 232 ? 30.332 -16.650 -3.832 1.00 68.77 728 GLU A CA 1
ATOM 1703 C C . GLU A 1 232 ? 29.022 -17.097 -3.199 1.00 69.35 728 GLU A C 1
ATOM 1704 O O . GLU A 1 232 ? 28.156 -16.261 -2.917 1.00 76.21 728 GLU A O 1
ATOM 1710 N N . ARG A 1 233 ? 28.855 -18.402 -2.965 1.00 65.89 729 ARG A N 1
ATOM 1711 C CA . ARG A 1 233 ? 27.677 -18.859 -2.235 1.00 67.46 729 ARG A CA 1
ATOM 1712 C C . ARG A 1 233 ? 27.706 -18.369 -0.794 1.00 68.04 729 ARG A C 1
ATOM 1713 O O . ARG A 1 233 ? 26.675 -17.952 -0.256 1.00 73.40 729 ARG A O 1
ATOM 1721 N N . GLU A 1 234 ? 28.880 -18.404 -0.157 1.00 71.04 730 GLU A N 1
ATOM 1722 C CA . GLU A 1 234 ? 29.011 -17.847 1.187 1.00 76.81 730 GLU A CA 1
ATOM 1723 C C . GLU A 1 234 ? 28.639 -16.370 1.203 1.00 77.19 730 GLU A C 1
ATOM 1724 O O . GLU A 1 234 ? 27.872 -15.920 2.063 1.00 81.65 730 GLU A O 1
ATOM 1730 N N . LEU A 1 235 ? 29.173 -15.599 0.253 1.00 73.95 731 LEU A N 1
ATOM 1731 C CA . LEU A 1 235 ? 28.911 -14.163 0.231 1.00 71.80 731 LEU A CA 1
ATOM 1732 C C . LEU A 1 235 ? 27.436 -13.872 -0.016 1.00 78.22 731 LEU A C 1
ATOM 1733 O O . LEU A 1 235 ? 26.872 -12.945 0.578 1.00 69.45 731 LEU A O 1
ATOM 1738 N N . TRP A 1 236 ? 26.793 -14.655 -0.885 1.00 81.48 732 TRP A N 1
ATOM 1739 C CA . TRP A 1 236 ? 25.392 -14.401 -1.206 1.00 75.13 732 TRP A CA 1
ATOM 1740 C C . TRP A 1 236 ? 24.482 -14.722 -0.028 1.00 79.36 732 TRP A C 1
ATOM 1741 O O . TRP A 1 236 ? 23.518 -13.992 0.233 1.00 81.59 732 TRP A O 1
ATOM 1752 N N . LEU A 1 237 ? 24.769 -15.808 0.694 1.00 82.11 733 LEU A N 1
ATOM 1753 C CA . LEU A 1 237 ? 23.941 -16.167 1.841 1.00 86.78 733 LEU A CA 1
ATOM 1754 C C . LEU A 1 237 ? 24.018 -15.107 2.932 1.00 102.31 733 LEU A C 1
ATOM 1755 O O . LEU A 1 237 ? 23.016 -14.816 3.596 1.00 105.51 733 LEU A O 1
ATOM 1760 N N . SER A 1 238 ? 25.200 -14.518 3.134 1.00 108.57 734 SER A N 1
ATOM 1761 C CA . SER A 1 238 ? 25.330 -13.461 4.132 1.00 105.15 734 SER A CA 1
ATOM 1762 C C . SER A 1 238 ? 24.547 -12.220 3.725 1.00 106.55 734 SER A C 1
ATOM 1763 O O . SER A 1 238 ? 23.988 -11.523 4.580 1.00 112.98 734 SER A O 1
ATOM 1766 N N . ALA A 1 239 ? 24.499 -11.928 2.423 1.00 101.64 735 ALA A N 1
ATOM 1767 C CA . ALA A 1 239 ? 23.653 -10.842 1.943 1.00 109.05 735 ALA A CA 1
ATOM 1768 C C . ALA A 1 239 ? 22.186 -11.133 2.223 1.00 114.74 735 ALA A C 1
ATOM 1769 O O . ALA A 1 239 ? 21.434 -10.240 2.630 1.00 117.16 735 ALA A O 1
ATOM 1771 N N . PHE A 1 240 ? 21.762 -12.382 2.005 1.00 117.20 736 PHE A N 1
ATOM 1772 C CA . PHE A 1 240 ? 20.448 -12.811 2.472 1.00 117.76 736 PHE A CA 1
ATOM 1773 C C . PHE A 1 240 ? 20.355 -12.760 3.992 1.00 120.31 736 PHE A C 1
ATOM 1774 O O . PHE A 1 240 ? 19.278 -12.487 4.542 1.00 123.36 736 PHE A O 1
ATOM 1782 N N . SER A 1 241 ? 21.471 -13.023 4.675 1.00 120.58 737 SER A N 1
ATOM 1783 C CA . SER A 1 241 ? 21.538 -13.140 6.130 1.00 113.51 737 SER A CA 1
ATOM 1784 C C . SER A 1 241 ? 20.560 -14.192 6.659 1.00 114.74 737 SER A C 1
ATOM 1785 O O . SER A 1 241 ? 19.740 -13.909 7.538 1.00 120.16 737 SER A O 1
#

Foldseek 3Di:
DDDFPAALQCLLQKAKAFPFQQDQAPPGDRWTKMWIAGNPVRHTPFIATGHPVVVVVLVVVCCVQCVPDDAADADDPVLVPADALQSLLVNSVSVNVRVRVVSVDNDDPPVSSVVVRVVGVPRIDDDDCPWDWKWKWFPVTGIDIWIWHCDPQKIFTDDSNHTDDIAGLVQWDKDDDDCPPQDPRNDDQWMWIQGVHGIMIMHDNYVVVSVVVVVVSD

GO terms:
  GO:0005096 GTPase activator activity (F, IDA)
  GO:0043332 mating projection tip (C, IDA)
  GO:0000131 incipient cellular bud site (C, IDA)
  GO:0005737 cytoplasm (C, IDA)
  GO:0005934 cellular bud tip (C, IDA)
  GO:0005938 cell cortex (C, IDA)
  GO:0032266 phosphatidylinositol-3-phosphate binding (F, IDA)
  GO:0005096 GTPase activator activity (F, IGI)
  GO:0035024 negative regulation of Rho protein signal transduction (P, IGI)
  GO:0031106 septin ring organization (P, IGI)
  GO:0043332 mating projection tip (C, HDA)
  GO:0035024 negative regulation of Rho protein signal transduction (P, IMP)
  GO:0030010 establishment of cell polarity (P, IMP)
  GO:0035024 negative regulation of Rho protein signal transduction (P, IPI)

B-factor: mean 81.17, std 25.63, range [39.0, 151.95]

Sequence (218 aa):
DIPLFVQPEDFGTIQIEVLSTLYRDNEDDLSILIAIIDRKSGKEMFKFSKSIHKVRELDVYMKSHVPDLPLPTLPDRQLFQTLSPTKVDTRKNILNQYYTSIFSVPEFPKNVGLKIAQFISTDTVMTPVKDGSLLLRRPNSTWRVRYGILRDDVLQLFDKNQLTETIKLRQSSIELIPNLPEDRFGTRNGFLITEHSTKYYICTETSKERELWLSAFS

Organism: Saccharomyces cerevisiae (strain ATCC 204508 / S288c) (NCBI:txid559292)

Secondary structure (DSSP, 8-state):
----SS-GGGGGGEEEEEEEEEEE-TTS-EEEEEEEEETTT--EEEEEEE-HHHHHHHHHHHHHH-TTS----PPPGGGGTS--HHHHHHHHHHHHHHHHHHTT-S---HHHHHHHHHHHTSSEE-----EEEEEEE------EEEEEEEETTEEEEESSSSEEEEEESSSEEEEEEPSSS--TT---SEEEEEE--EEEEEE-SSHHHHHHHHHHH-

Radius of gyration: 19.34 Å; Cα contacts (8 Å, |Δi|>4): 377; chains: 1; bounding box: 56×37×39 Å

InterPro domains:
  IPR000198 Rho GTPase-activating protein domain [PF00620] (927-1091)
  IPR000198 Rho GTPase-activating protein domain [PS50238] (913-1128)
  IPR000198 Rho GTPase-activating protein domain [SM00324] (924-1118)
  IPR001683 Phox homology [PF00787] (541-622)
  IPR001683 Phox homology [SM00312] (513-624)
  IPR001849 Pleckstrin homology domain [PF00169] (636-738)
  IPR001849 Pleckstrin homology domain [PS50003] (634-741)
  IPR001849 Pleckstrin homology domain [SM00233] (635-743)
  IPR008936 Rho GTPase activation protein [G3DSA:1.10.555.10] (900-1114)
  IPR008936 Rho GTPase activation protein [SSF48350] (901-1107)
  IPR011993 PH-like domain superfamily [G3DSA:2.30.29.30] (627-748)
  IPR036871 PX domain superfamily [G3DSA:3.30.1520.10] (510-626)
  IPR036871 PX domain superfamily [SSF64268] (543-612)
  IPR050729 Rho GTPase-activating protein [PTHR23176] (121-1110)